Protein AF-0000000070120344 (afdb_homodimer)

Nearest PDB structures (foldseek):
  7snr-assembly2_B  TM=4.386E-01  e=5.421E-04  Oplophorus gracilirostris
  3ebw-assembly1_A  TM=4.933E-01  e=1.475E-01  Periplaneta americana
  3wjg-assembly1_A-2  TM=3.370E-01  e=9.291E-02  Arabidopsis thaliana
  4dqa-assembly1_A  TM=2.717E-01  e=7.511E+00  Bacteroides ovatus ATCC 8483
  7snr-assembly2_B  TM=4.339E-01  e=1.248E-03  Oplophorus gracilirostris

Organism: Pyricularia oryzae (strain 70-15 / ATCC MYA-4617 / FGSC 8958) (NCBI:txid242507)

Foldseek 3Di:
DQQLLLLVLQAAKWKFPDWPPPVCCVQANDGKIKMWGGHSVFKIKIKIFHPPVVLQDPDDPPDPVLVPDPVCVVVVVSPLSTIKMFMAGKGFDPPAGSFWGKMWGDPGPDIDDPVSHGDIQMWIWGADPNSQKIWTARDDPDPTTIIIGGPD/DQQLLLLVLQAAKWKFDDWPDPCCCVQANDGKIKMKGGHSVFKIKIKIFHPPVVLADPDDPPDPVLVPDPVCPVVVVSPLSTIKMFMAGKGFDPPAGSFWGKMWGDPGPDIDDPVSHGDIQMWIWGADPNSQKIWTARDDPDPTTIIIGGPD

pLDDT: mean 92.79, std 8.28, range [54.81, 98.5]

InterPro domains:
  IPR024311 Lipocalin-like domain [PF13924] (14-150)

Secondary structure (DSSP, 8-state):
-HHHHHHHHH-EEEEEEEE--TTHHHHH-SS-EEEEEE-TTSEEEEEEE---GGGS-TT----HHHHH-GGGHHHHHHHHHTEEEEEEEEEEPTT--SSEEEEEE-S--EESSGGGTT--EEEEEEEETTTTEEEEESSSS-S-EEEEEE--/-HHHHHHHHH-EEEEEEEE--TTHHHHH-SS-EEEEEE-TTSEEEEEEE---GGGS-TT----HHHHH-GGGHHHHHHHHHTEEEEEEEEEEPTT--SSEEEEEE-S--EESSGGGTT--EEEEEEEETTTTEEEEESSSS-S-EEEEEE--

Solvent-accessible surface area (backbone atoms only — not comparable to full-atom values): 14987 Å² total; per-residue (Å²): 107,75,64,57,53,29,32,57,60,58,33,29,35,25,35,46,69,45,67,57,38,79,76,37,48,77,41,28,33,89,57,41,40,29,37,40,37,35,42,73,74,36,37,35,38,37,35,32,22,36,61,39,65,91,44,39,56,74,80,46,77,66,43,70,69,53,69,69,35,74,86,42,38,65,50,30,15,39,28,35,50,22,32,50,36,35,31,22,40,42,46,77,39,88,90,43,51,78,46,38,38,39,36,36,40,33,50,26,71,34,47,48,44,53,56,47,60,64,37,73,46,60,31,33,39,39,44,37,84,78,66,42,28,40,36,40,17,66,39,91,82,49,82,31,26,40,35,26,35,55,77,72,110,74,65,59,54,30,33,56,60,59,32,30,35,26,37,46,69,48,67,58,38,80,70,35,52,76,40,28,32,89,58,42,40,29,41,39,36,34,40,73,73,34,38,35,38,37,36,32,23,38,60,39,64,89,44,40,54,73,80,46,78,65,43,68,68,55,67,68,35,74,89,40,39,66,51,30,15,38,27,36,53,23,32,49,37,34,30,22,40,43,47,76,39,88,89,41,50,79,47,36,38,39,37,35,41,32,50,27,70,32,48,47,44,54,55,47,61,62,36,72,45,59,30,34,38,38,44,37,86,78,67,41,29,40,34,39,18,69,38,92,81,50,82,31,26,38,35,25,34,53,77,73

Sequence (304 aa):
MKHDAILAVLAGTYTMINQTNPDSVRTWGDAPHGHITYTTHGFMSAVMASTNPEHRPPGITNSAEQQADPSLVADFATIAKHTMAYAAPYVVGEGSTTTSGVLVHGPLAVNTLPSFEGRMWTRWYTFYEGTDVLFLRLNETSEAGVWWRRISMKHDAILAVLAGTYTMINQTNPDSVRTWGDAPHGHITYTTHGFMSAVMASTNPEHRPPGITNSAEQQADPSLVADFATIAKHTMAYAAPYVVGEGSTTTSGVLVHGPLAVNTLPSFEGRMWTRWYTFYEGTDVLFLRLNETSEAGVWWRRIS

Structure (mmCIF, N/CA/C/O backbone):
data_AF-0000000070120344-model_v1
#
loop_
_entity.id
_entity.type
_entity.pdbx_description
1 polymer 'Lipocalin-like domain-containing protein'
#
loop_
_atom_site.group_PDB
_atom_site.id
_atom_site.type_symbol
_atom_site.label_atom_id
_atom_site.label_alt_id
_atom_site.label_comp_id
_atom_site.label_asym_id
_atom_site.label_entity_id
_atom_site.label_seq_id
_atom_site.pdbx_PDB_ins_code
_atom_site.Cartn_x
_atom_site.Cartn_y
_atom_site.Cartn_z
_atom_site.occupancy
_atom_site.B_iso_or_equiv
_atom_site.auth_seq_id
_atom_site.auth_comp_id
_atom_site.auth_asym_id
_atom_site.auth_atom_id
_atom_site.pdbx_PDB_model_num
ATOM 1 N N . MET A 1 1 ? 12.828 20.172 17.125 1 69.19 1 MET A N 1
ATOM 2 C CA . MET A 1 1 ? 12.891 21.234 16.125 1 69.19 1 MET A CA 1
ATOM 3 C C . MET A 1 1 ? 13.359 20.703 14.781 1 69.19 1 MET A C 1
ATOM 5 O O . MET A 1 1 ? 12.586 20.062 14.062 1 69.19 1 MET A O 1
ATOM 9 N N . LYS A 1 2 ? 14.664 20.172 14.695 1 71.94 2 LYS A N 1
ATOM 10 C CA . LYS A 1 2 ? 15.266 19.719 13.445 1 71.94 2 LYS A CA 1
ATOM 11 C C . LYS A 1 2 ? 14.539 18.484 12.906 1 71.94 2 LYS A C 1
ATOM 13 O O . LYS A 1 2 ? 14.273 18.391 11.703 1 71.94 2 LYS A O 1
ATOM 18 N N . HIS A 1 3 ? 14.055 17.703 13.828 1 85.31 3 HIS A N 1
ATOM 19 C CA . HIS A 1 3 ? 13.359 16.469 13.461 1 85.31 3 HIS A CA 1
ATOM 20 C C . HIS A 1 3 ? 12 16.766 12.844 1 85.31 3 HIS A C 1
ATOM 22 O O . HIS A 1 3 ? 11.641 16.203 11.812 1 85.31 3 HIS A O 1
ATOM 28 N N . ASP A 1 4 ? 11.336 17.719 13.398 1 89.56 4 ASP A N 1
ATOM 29 C CA . ASP A 1 4 ? 10.016 18.094 12.898 1 89.56 4 ASP A CA 1
ATOM 30 C C . ASP A 1 4 ? 10.102 18.688 11.5 1 89.56 4 ASP A C 1
ATOM 32 O O . ASP A 1 4 ? 9.219 18.453 10.664 1 89.56 4 ASP A O 1
ATOM 36 N N . ALA A 1 5 ? 11.164 19.438 11.273 1 94.12 5 ALA A N 1
ATOM 37 C CA . ALA A 1 5 ? 11.352 20.047 9.953 1 94.12 5 ALA A CA 1
ATOM 38 C C . ALA A 1 5 ? 11.594 18.969 8.891 1 94.12 5 ALA A C 1
ATOM 40 O O . ALA A 1 5 ? 11.133 19.109 7.754 1 94.12 5 ALA A O 1
ATOM 41 N N . ILE A 1 6 ? 12.305 17.953 9.297 1 96.25 6 ILE A N 1
ATOM 42 C CA . ILE A 1 6 ? 12.602 16.875 8.359 1 96.25 6 ILE A CA 1
ATOM 43 C C . ILE A 1 6 ? 11.328 16.094 8.039 1 96.25 6 ILE A C 1
ATOM 45 O O . ILE A 1 6 ? 11.055 15.781 6.879 1 96.25 6 ILE A O 1
ATOM 49 N N . LEU A 1 7 ? 10.531 15.836 9.055 1 95.44 7 LEU A N 1
ATOM 50 C CA . LEU A 1 7 ? 9.25 15.164 8.836 1 95.44 7 LEU A CA 1
ATOM 51 C C . LEU A 1 7 ? 8.352 15.992 7.922 1 95.44 7 LEU A C 1
ATOM 53 O O . LEU A 1 7 ? 7.66 15.445 7.062 1 95.44 7 LEU A O 1
ATOM 57 N N . ALA A 1 8 ? 8.406 17.281 8.141 1 94.75 8 ALA A N 1
ATOM 58 C CA . ALA A 1 8 ? 7.578 18.172 7.336 1 94.75 8 ALA A CA 1
ATOM 59 C C . ALA A 1 8 ? 7.992 18.141 5.867 1 94.75 8 ALA A C 1
ATOM 61 O O . ALA A 1 8 ? 7.145 18.188 4.977 1 94.75 8 ALA A O 1
ATOM 62 N N . VAL A 1 9 ? 9.273 18.031 5.645 1 96.06 9 VAL A N 1
ATOM 63 C CA . VAL A 1 9 ? 9.75 18.031 4.27 1 96.06 9 VAL A CA 1
ATOM 64 C C . VAL A 1 9 ? 9.484 16.672 3.637 1 96.06 9 VAL A C 1
ATOM 66 O O . VAL A 1 9 ? 9.18 16.578 2.445 1 96.06 9 VAL A O 1
ATOM 69 N N . LEU A 1 10 ? 9.57 15.617 4.379 1 97.19 10 LEU A N 1
ATOM 70 C CA . LEU A 1 10 ? 9.359 14.258 3.889 1 97.19 10 LEU A CA 1
ATOM 71 C C . LEU A 1 10 ? 7.883 13.992 3.621 1 97.19 10 LEU A C 1
ATOM 73 O O . LEU A 1 10 ? 7.535 13.266 2.689 1 97.19 10 LEU A O 1
ATOM 77 N N . ALA A 1 11 ? 7.047 14.57 4.441 1 96.81 11 ALA A N 1
ATOM 78 C CA . ALA A 1 11 ? 5.617 14.289 4.383 1 96.81 11 ALA A CA 1
ATOM 79 C C . ALA A 1 11 ? 5.047 14.617 3.006 1 96.81 11 ALA A C 1
ATOM 81 O O . ALA A 1 11 ? 5.289 15.703 2.473 1 96.81 11 ALA A O 1
ATOM 82 N N . GLY A 1 12 ? 4.34 13.688 2.43 1 96.94 12 GLY A N 1
ATOM 83 C CA . GLY A 1 12 ? 3.746 13.805 1.108 1 96.94 12 GLY A CA 1
ATOM 84 C C . GLY A 1 12 ? 3.617 12.477 0.391 1 96.94 12 GLY A C 1
ATOM 85 O O . GLY A 1 12 ? 3.943 11.43 0.952 1 96.94 12 GLY A O 1
ATOM 86 N N . THR A 1 13 ? 2.977 12.523 -0.72 1 98.25 13 THR A N 1
ATOM 87 C CA . THR A 1 13 ? 2.871 11.375 -1.617 1 98.25 13 THR A CA 1
ATOM 88 C C . THR A 1 13 ? 3.74 11.578 -2.855 1 98.25 13 THR A C 1
ATOM 90 O O . THR A 1 13 ? 3.773 12.672 -3.426 1 98.25 13 THR A O 1
ATOM 93 N N . TYR A 1 14 ? 4.473 10.547 -3.178 1 98.5 14 TYR A N 1
ATOM 94 C CA . TYR A 1 14 ? 5.383 10.57 -4.316 1 98.5 14 TYR A CA 1
ATOM 95 C C . TYR A 1 14 ? 5.043 9.461 -5.305 1 98.5 14 TYR A C 1
ATOM 97 O O . TYR A 1 14 ? 4.617 8.375 -4.91 1 98.5 14 TYR A O 1
ATOM 105 N N . THR A 1 15 ? 5.211 9.781 -6.594 1 97.5 15 THR A N 1
ATOM 106 C CA . THR A 1 15 ? 5.082 8.758 -7.625 1 97.5 15 THR A CA 1
ATOM 107 C C . THR A 1 15 ? 6.453 8.32 -8.133 1 97.5 15 THR A C 1
ATOM 109 O O . THR A 1 15 ? 7.371 9.141 -8.242 1 97.5 15 THR A O 1
ATOM 112 N N . MET A 1 16 ? 6.566 7.066 -8.406 1 96.12 16 MET A N 1
ATOM 113 C CA . MET A 1 16 ? 7.828 6.512 -8.883 1 96.12 16 MET A CA 1
ATOM 114 C C . MET A 1 16 ? 8.18 7.078 -10.258 1 96.12 16 MET A C 1
ATOM 116 O O . MET A 1 16 ? 7.34 7.109 -11.156 1 96.12 16 MET A O 1
ATOM 120 N N . ILE A 1 17 ? 9.398 7.539 -10.398 1 93.62 17 ILE A N 1
ATOM 121 C CA . ILE A 1 17 ? 9.914 7.977 -11.688 1 93.62 17 ILE A CA 1
ATOM 122 C C . ILE A 1 17 ? 10.633 6.816 -12.375 1 93.62 17 ILE A C 1
ATOM 124 O O . ILE A 1 17 ? 10.375 6.523 -13.547 1 93.62 17 ILE A O 1
ATOM 128 N N . ASN A 1 18 ? 11.539 6.227 -11.625 1 87.19 18 ASN A N 1
ATOM 129 C CA . ASN A 1 18 ? 12.32 5.098 -12.125 1 87.19 18 ASN A CA 1
ATOM 130 C C . ASN A 1 18 ? 13.125 4.434 -11.016 1 87.19 18 ASN A C 1
ATOM 132 O O . ASN A 1 18 ? 13.133 4.914 -9.875 1 87.19 18 ASN A O 1
ATOM 136 N N . GLN A 1 19 ? 13.602 3.311 -11.359 1 81.69 19 GLN A N 1
ATOM 137 C CA . GLN A 1 19 ? 14.492 2.586 -10.453 1 81.69 19 GLN A CA 1
ATOM 138 C C . GLN A 1 19 ? 15.828 2.287 -11.125 1 81.69 19 GLN A C 1
ATOM 140 O O . GLN A 1 19 ? 15.883 2.045 -12.336 1 81.69 19 GLN A O 1
ATOM 145 N N . THR A 1 20 ? 16.922 2.373 -10.359 1 77.06 20 THR A N 1
ATOM 146 C CA . THR A 1 20 ? 18.25 2.143 -10.906 1 77.06 20 THR A CA 1
ATOM 147 C C . THR A 1 20 ? 18.812 0.8 -10.438 1 77.06 20 THR A C 1
ATOM 149 O O . THR A 1 20 ? 19.984 0.487 -10.664 1 77.06 20 THR A O 1
ATOM 152 N N . ASN A 1 21 ? 17.906 0.052 -9.766 1 72 21 ASN A N 1
ATOM 153 C CA . ASN A 1 21 ? 18.328 -1.286 -9.359 1 72 21 ASN A CA 1
ATOM 154 C C . ASN A 1 21 ? 18.406 -2.232 -10.555 1 72 21 ASN A C 1
ATOM 156 O O . ASN A 1 21 ? 17.406 -2.494 -11.219 1 72 21 ASN A O 1
ATOM 160 N N . PRO A 1 22 ? 19.609 -2.732 -10.898 1 63.75 22 PRO A N 1
ATOM 161 C CA . PRO A 1 22 ? 19.766 -3.586 -12.078 1 63.75 22 PRO A CA 1
ATOM 162 C C . PRO A 1 22 ? 18.891 -4.828 -12.031 1 63.75 22 PRO A C 1
ATOM 164 O O . PRO A 1 22 ? 18.469 -5.332 -13.07 1 63.75 22 PRO A O 1
ATOM 167 N N . ASP A 1 23 ? 18.766 -5.355 -10.805 1 61.91 23 ASP A N 1
ATOM 168 C CA . ASP A 1 23 ? 17.969 -6.566 -10.695 1 61.91 23 ASP A CA 1
ATOM 169 C C . ASP A 1 23 ? 16.469 -6.246 -10.836 1 61.91 23 ASP A C 1
ATOM 171 O O . ASP A 1 23 ? 15.641 -7.148 -10.836 1 61.91 23 ASP A O 1
ATOM 175 N N . SER A 1 24 ? 16.156 -4.953 -11.078 1 58.41 24 SER A N 1
ATOM 176 C CA . SER A 1 24 ? 14.781 -4.461 -11.016 1 58.41 24 SER A CA 1
ATOM 177 C C . SER A 1 24 ? 14.008 -4.809 -12.281 1 58.41 24 SER A C 1
ATOM 179 O O . SER A 1 24 ? 12.797 -5.055 -12.227 1 58.41 24 SER A O 1
ATOM 181 N N . VAL A 1 25 ? 14.742 -4.773 -13.43 1 54.81 25 VAL A N 1
ATOM 182 C CA . VAL A 1 25 ? 14.031 -4.988 -14.688 1 54.81 25 VAL A CA 1
ATOM 183 C C . VAL A 1 25 ? 13.32 -6.34 -14.656 1 54.81 25 VAL A C 1
ATOM 185 O O . VAL A 1 25 ? 12.172 -6.453 -15.086 1 54.81 25 VAL A O 1
ATOM 188 N N . ARG A 1 26 ? 13.906 -7.219 -13.992 1 58.38 26 ARG A N 1
ATOM 189 C CA . ARG A 1 26 ? 13.32 -8.555 -13.992 1 58.38 26 ARG A CA 1
ATOM 190 C C . ARG A 1 26 ? 12.133 -8.633 -13.039 1 58.38 26 ARG A C 1
ATOM 192 O O . ARG A 1 26 ? 11.094 -9.211 -13.375 1 58.38 26 ARG A O 1
ATOM 199 N N . THR A 1 27 ? 12.156 -7.93 -12.016 1 70.31 27 THR A N 1
ATOM 200 C CA . THR A 1 27 ? 11.109 -8.109 -11.016 1 70.31 27 THR A CA 1
ATOM 201 C C . THR A 1 27 ? 9.992 -7.098 -11.211 1 70.31 27 THR A C 1
ATOM 203 O O . THR A 1 27 ? 8.812 -7.453 -11.172 1 70.31 27 THR A O 1
ATOM 206 N N . TRP A 1 28 ? 10.359 -5.938 -11.734 1 81.31 28 TRP A N 1
ATOM 207 C CA . TRP A 1 28 ? 9.359 -4.871 -11.719 1 81.31 28 TRP A CA 1
ATOM 208 C C . TRP A 1 28 ? 9.016 -4.438 -13.133 1 81.31 28 TRP A C 1
ATOM 210 O O . TRP A 1 28 ? 8.047 -3.701 -13.344 1 81.31 28 TRP A O 1
ATOM 220 N N . GLY A 1 29 ? 9.742 -5.074 -14.094 1 85.81 29 GLY A N 1
ATOM 221 C CA . GLY A 1 29 ? 9.43 -4.762 -15.477 1 85.81 29 GLY A CA 1
ATOM 222 C C . GLY A 1 29 ? 10.125 -3.51 -15.977 1 85.81 29 GLY A C 1
ATOM 223 O O . GLY A 1 29 ? 11.047 -3.002 -15.336 1 85.81 29 GLY A O 1
ATOM 224 N N . ASP A 1 30 ? 9.68 -3.033 -17.141 1 86.12 30 ASP A N 1
ATOM 225 C CA . ASP A 1 30 ? 10.383 -1.995 -17.875 1 86.12 30 ASP A CA 1
ATOM 226 C C . ASP A 1 30 ? 10.102 -0.613 -17.297 1 86.12 30 ASP A C 1
ATOM 228 O O . ASP A 1 30 ? 10.945 0.282 -17.375 1 86.12 30 ASP A O 1
ATOM 232 N N . ALA A 1 31 ? 8.906 -0.457 -16.797 1 87.69 31 ALA A N 1
ATOM 233 C CA . ALA A 1 31 ? 8.484 0.848 -16.297 1 87.69 31 ALA A CA 1
ATOM 234 C C . ALA A 1 31 ? 7.578 0.702 -15.07 1 87.69 31 ALA A C 1
ATOM 236 O O . ALA A 1 31 ? 6.395 1.038 -15.125 1 87.69 31 ALA A O 1
ATOM 237 N N . PRO A 1 32 ? 8.234 0.235 -13.969 1 88.56 32 PRO A N 1
ATOM 238 C CA . PRO A 1 32 ? 7.398 0.066 -12.781 1 88.56 32 PRO A CA 1
ATOM 239 C C . PRO A 1 32 ? 6.781 1.379 -12.305 1 88.56 32 PRO A C 1
ATOM 241 O O . PRO A 1 32 ? 7.316 2.455 -12.578 1 88.56 32 PRO A O 1
ATOM 244 N N . HIS A 1 33 ? 5.68 1.24 -11.727 1 92.81 33 HIS A N 1
ATOM 245 C CA . HIS A 1 33 ? 5.039 2.396 -11.109 1 92.81 33 HIS A CA 1
ATOM 246 C C . HIS A 1 33 ? 4.75 2.145 -9.633 1 92.81 33 HIS A C 1
ATOM 248 O O . HIS A 1 33 ? 4.754 0.996 -9.188 1 92.81 33 HIS A O 1
ATOM 254 N N . GLY A 1 34 ? 4.555 3.256 -8.906 1 96.38 34 GLY A N 1
ATOM 255 C CA . GLY A 1 34 ? 4.348 3.152 -7.473 1 96.38 34 GLY A CA 1
ATOM 256 C C . GLY A 1 34 ? 4.09 4.492 -6.809 1 96.38 34 GLY A C 1
ATOM 257 O O . GLY A 1 34 ? 4.352 5.543 -7.398 1 96.38 34 GLY A O 1
ATOM 258 N N . HIS A 1 35 ? 3.506 4.422 -5.707 1 98.25 35 HIS A N 1
ATOM 259 C CA . HIS A 1 35 ? 3.367 5.551 -4.793 1 98.25 35 HIS A CA 1
ATOM 260 C C . HIS A 1 35 ? 3.998 5.246 -3.438 1 98.25 35 HIS A C 1
ATOM 262 O O . HIS A 1 35 ? 3.855 4.137 -2.92 1 98.25 35 HIS A O 1
ATOM 268 N N . ILE A 1 36 ? 4.695 6.148 -2.949 1 98.5 36 ILE A N 1
ATOM 269 C CA . ILE A 1 36 ? 5.117 6.109 -1.553 1 98.5 36 ILE A CA 1
ATOM 270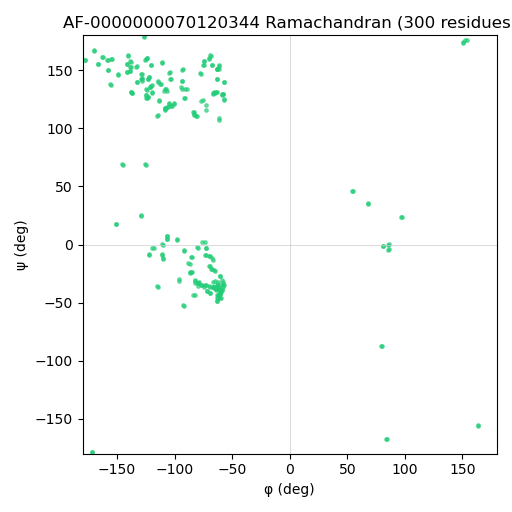 C C . ILE A 1 36 ? 4.586 7.34 -0.819 1 98.5 36 ILE A C 1
ATOM 272 O O . ILE A 1 36 ? 4.57 8.438 -1.372 1 98.5 36 ILE A O 1
ATOM 276 N N . THR A 1 37 ? 4.094 7.156 0.336 1 98.44 37 THR A N 1
ATOM 277 C CA . THR A 1 37 ? 3.535 8.227 1.153 1 98.44 37 THR A CA 1
ATOM 278 C C . THR A 1 37 ? 4.207 8.273 2.521 1 98.44 37 THR A C 1
ATOM 280 O O . THR A 1 37 ? 4.383 7.234 3.164 1 98.44 37 THR A O 1
ATOM 283 N N . TYR A 1 38 ? 4.66 9.422 2.902 1 97.94 38 TYR A N 1
ATOM 284 C CA . TYR A 1 38 ? 5.133 9.703 4.25 1 97.94 38 TYR A CA 1
ATOM 285 C C . TYR A 1 38 ? 4.199 10.688 4.957 1 97.94 38 TYR A C 1
ATOM 287 O O . TYR A 1 38 ? 3.721 11.641 4.352 1 97.94 38 TYR A O 1
ATOM 295 N N . THR A 1 39 ? 3.953 10.406 6.199 1 96.56 39 THR A N 1
ATOM 296 C CA . THR A 1 39 ? 3.135 11.32 6.988 1 96.56 39 THR A CA 1
ATOM 297 C C . THR A 1 39 ? 3.975 12.016 8.055 1 96.56 39 THR A C 1
ATOM 299 O O . THR A 1 39 ? 5.02 11.5 8.461 1 96.56 39 THR A O 1
ATOM 302 N N . THR A 1 40 ? 3.502 13.203 8.516 1 93.69 40 THR A N 1
ATOM 303 C CA . THR A 1 40 ? 4.207 13.953 9.555 1 93.69 40 THR A CA 1
ATOM 304 C C . THR A 1 40 ? 4.117 13.227 10.891 1 93.69 40 THR A C 1
ATOM 306 O O . THR A 1 40 ? 4.848 13.555 11.828 1 93.69 40 THR A O 1
ATOM 309 N N . HIS A 1 41 ? 3.287 12.227 10.914 1 90.81 41 HIS A N 1
ATOM 310 C CA . HIS A 1 41 ? 3.094 11.516 12.172 1 90.81 41 HIS A CA 1
ATOM 311 C C . HIS A 1 41 ? 3.943 10.242 12.219 1 90.81 41 HIS A C 1
ATOM 313 O O . HIS A 1 41 ? 3.789 9.43 13.133 1 90.81 41 HIS A O 1
ATOM 319 N N . GLY A 1 42 ? 4.734 10.016 11.258 1 94.38 42 GLY A N 1
ATOM 320 C CA . GLY A 1 42 ? 5.766 8.992 11.391 1 94.38 42 GLY A CA 1
ATOM 321 C C . GLY A 1 42 ? 5.363 7.656 10.789 1 94.38 42 GLY A C 1
ATOM 322 O O . GLY A 1 42 ? 5.82 6.605 11.242 1 94.38 42 GLY A O 1
ATOM 323 N N . PHE A 1 43 ? 4.465 7.68 9.883 1 97.88 43 PHE A N 1
ATOM 324 C CA . PHE A 1 43 ? 4.121 6.449 9.18 1 97.88 43 PHE A CA 1
ATOM 325 C C . PHE A 1 43 ? 4.355 6.598 7.68 1 97.88 43 PHE A C 1
ATOM 327 O O . PHE A 1 43 ? 4.355 7.715 7.152 1 97.88 43 PHE A O 1
ATOM 334 N N . MET A 1 44 ? 4.578 5.469 7.094 1 98.31 44 MET A N 1
ATOM 335 C CA . MET A 1 44 ? 4.766 5.441 5.645 1 98.31 44 MET A CA 1
ATOM 336 C C . MET A 1 44 ? 4.102 4.215 5.031 1 98.31 44 MET A C 1
ATOM 338 O O . MET A 1 44 ? 3.811 3.244 5.734 1 98.31 44 MET A O 1
ATOM 342 N N . SER A 1 45 ? 3.76 4.277 3.826 1 98.38 45 SER A N 1
ATOM 343 C CA . SER A 1 45 ? 3.275 3.17 3.012 1 98.38 45 SER A CA 1
ATOM 344 C C . SER A 1 45 ? 3.824 3.246 1.591 1 98.38 45 SER A C 1
ATOM 346 O O . SER A 1 45 ? 4.094 4.336 1.083 1 98.38 45 SER A O 1
ATOM 348 N N . ALA A 1 46 ? 4.023 2.16 1.002 1 98 46 ALA A N 1
ATOM 349 C CA . ALA A 1 46 ? 4.465 2.049 -0.385 1 98 46 ALA A CA 1
ATOM 350 C C . ALA A 1 46 ? 3.691 0.96 -1.122 1 98 46 ALA A C 1
ATOM 352 O O . ALA A 1 46 ? 3.486 -0.134 -0.59 1 98 46 ALA A O 1
ATOM 353 N N . VAL A 1 47 ? 3.189 1.279 -2.244 1 97.69 47 VAL A N 1
ATOM 354 C CA . VAL A 1 47 ? 2.551 0.355 -3.176 1 97.69 47 VAL A CA 1
ATOM 355 C C . VAL A 1 47 ? 3.23 0.447 -4.543 1 97.69 47 VAL A C 1
ATOM 357 O O . VAL A 1 47 ? 3.371 1.537 -5.102 1 97.69 47 VAL A O 1
ATOM 360 N N . MET A 1 48 ? 3.689 -0.691 -5.09 1 95.25 48 MET A N 1
ATOM 361 C CA . MET A 1 48 ? 4.398 -0.725 -6.363 1 95.25 48 MET A CA 1
ATOM 362 C C . MET A 1 48 ? 3.936 -1.904 -7.215 1 95.25 48 MET A C 1
ATOM 364 O O . MET A 1 48 ? 3.578 -2.957 -6.68 1 95.25 48 MET A O 1
ATOM 368 N N . ALA A 1 49 ? 4.051 -1.729 -8.477 1 94.88 49 ALA A N 1
ATOM 369 C CA . ALA A 1 49 ? 3.67 -2.777 -9.422 1 94.88 49 ALA A CA 1
ATOM 370 C C . ALA A 1 49 ? 4.367 -2.586 -10.766 1 94.88 49 ALA A C 1
ATOM 372 O O . ALA A 1 49 ? 4.656 -1.457 -11.164 1 94.88 49 ALA A O 1
ATOM 373 N N . SER A 1 50 ? 4.594 -3.695 -11.422 1 93 50 SER A N 1
ATOM 374 C CA . SER A 1 50 ? 4.973 -3.66 -12.828 1 93 50 SER A CA 1
ATOM 375 C C . SER A 1 50 ? 3.863 -3.062 -13.688 1 93 50 SER A C 1
ATOM 377 O O . SER A 1 50 ? 2.684 -3.172 -13.344 1 93 50 SER A O 1
ATOM 379 N N . THR A 1 51 ? 4.27 -2.436 -14.789 1 91.94 51 THR A N 1
ATOM 380 C CA . THR A 1 51 ? 3.271 -1.95 -15.742 1 91.94 51 THR A CA 1
ATOM 381 C C . THR A 1 51 ? 3.312 -2.762 -17.031 1 91.94 51 THR A C 1
ATOM 383 O O . THR A 1 51 ? 2.584 -2.467 -17.984 1 91.94 51 THR A O 1
ATOM 386 N N . ASN A 1 52 ? 4.234 -3.752 -17.062 1 94.19 52 ASN A N 1
ATOM 387 C CA . ASN A 1 52 ? 4.234 -4.621 -18.234 1 94.19 52 ASN A CA 1
ATOM 388 C C . ASN A 1 52 ? 2.928 -5.402 -18.344 1 94.19 52 ASN A C 1
ATOM 390 O O . ASN A 1 52 ? 2.496 -6.043 -17.391 1 94.19 52 ASN A O 1
ATOM 394 N N . PRO A 1 53 ? 2.355 -5.375 -19.5 1 94.38 53 PRO A N 1
ATOM 395 C CA . PRO A 1 53 ? 1.064 -6.051 -19.656 1 94.38 53 PRO A CA 1
ATOM 396 C C . PRO A 1 53 ? 1.129 -7.531 -19.281 1 94.38 53 PRO A C 1
ATOM 398 O O . PRO A 1 53 ? 0.174 -8.07 -18.719 1 94.38 53 PRO A O 1
ATOM 401 N N . GLU A 1 54 ? 2.211 -8.203 -19.531 1 94.31 54 GLU A N 1
ATOM 402 C CA . GLU A 1 54 ? 2.344 -9.625 -19.266 1 94.31 54 GLU A CA 1
ATOM 403 C C . GLU A 1 54 ? 2.387 -9.898 -17.766 1 94.31 54 GLU A C 1
ATOM 405 O O . GLU A 1 54 ? 2.193 -11.039 -17.328 1 94.31 54 GLU A O 1
ATOM 410 N N . HIS A 1 55 ? 2.68 -8.867 -16.984 1 95.06 55 HIS A N 1
ATOM 411 C CA . HIS A 1 55 ? 2.732 -9.008 -15.531 1 95.06 55 HIS A CA 1
ATOM 412 C C . HIS A 1 55 ? 1.383 -8.68 -14.898 1 95.06 55 HIS A C 1
ATOM 414 O O . HIS A 1 55 ? 1.215 -8.812 -13.68 1 95.06 55 HIS A O 1
ATOM 420 N N . ARG A 1 56 ? 0.481 -8.25 -15.727 1 95.88 56 ARG A N 1
ATOM 421 C CA . ARG A 1 56 ? -0.797 -7.727 -15.25 1 95.88 56 ARG A CA 1
ATOM 422 C C . ARG A 1 56 ? -1.963 -8.461 -15.906 1 95.88 56 ARG A C 1
ATOM 424 O O . ARG A 1 56 ? -2.699 -7.875 -16.703 1 95.88 56 ARG A O 1
ATOM 431 N N . PRO A 1 57 ? -2.109 -9.719 -15.547 1 96.81 57 PRO A N 1
ATOM 432 C CA . PRO A 1 57 ? -3.246 -10.422 -16.156 1 96.81 57 PRO A CA 1
ATOM 433 C C . PRO A 1 57 ? -4.582 -9.742 -15.852 1 96.81 57 PRO A C 1
ATOM 435 O O . PRO A 1 57 ? -4.895 -9.469 -14.688 1 96.81 57 PRO A O 1
ATOM 438 N N . PRO A 1 58 ? -5.352 -9.508 -16.922 1 93.44 58 PRO A N 1
ATOM 439 C CA . PRO A 1 58 ? -6.605 -8.773 -16.75 1 93.44 58 PRO A CA 1
ATOM 440 C C . PRO A 1 58 ? -7.695 -9.61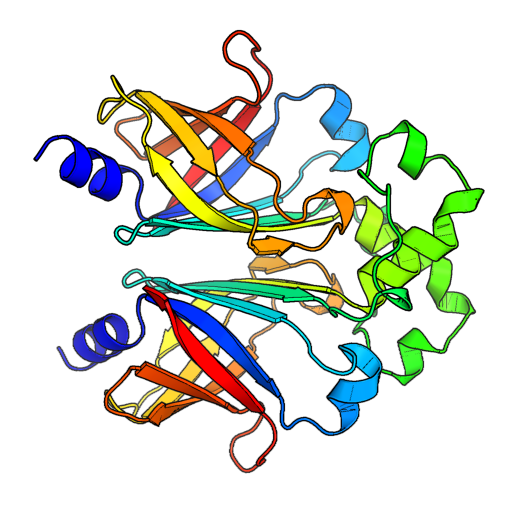7 -16.094 1 93.44 58 PRO A C 1
ATOM 442 O O . PRO A 1 58 ? -7.613 -10.844 -16.094 1 93.44 58 PRO A O 1
ATOM 445 N N . GLY A 1 59 ? -8.648 -8.984 -15.508 1 92.94 59 GLY A N 1
ATOM 446 C CA . GLY A 1 59 ? -9.883 -9.625 -15.109 1 92.94 59 GLY A CA 1
ATOM 447 C C . GLY A 1 59 ? -9.797 -10.289 -13.742 1 92.94 59 GLY A C 1
ATOM 448 O O . GLY A 1 59 ? -10.734 -10.969 -13.32 1 92.94 59 GLY A O 1
ATOM 449 N N . ILE A 1 60 ? -8.656 -10.219 -13.086 1 93.88 60 ILE A N 1
ATOM 450 C CA . ILE A 1 60 ? -8.516 -10.797 -11.758 1 93.88 60 ILE A CA 1
ATOM 451 C C . ILE A 1 60 ? -9.031 -9.812 -10.703 1 93.88 60 ILE A C 1
ATOM 453 O O . ILE A 1 60 ? -8.469 -8.734 -10.523 1 93.88 60 ILE A O 1
ATOM 457 N N . THR A 1 61 ? -10.117 -10.188 -10.023 1 88.38 61 THR A N 1
ATOM 458 C CA . THR A 1 61 ? -10.734 -9.328 -9.016 1 88.38 61 THR A CA 1
ATOM 459 C C . THR A 1 61 ? -10.547 -9.914 -7.621 1 88.38 61 THR A C 1
ATOM 461 O O . THR A 1 61 ? -10.906 -9.281 -6.621 1 88.38 61 THR A O 1
ATOM 464 N N . ASN A 1 62 ? -10.078 -11.062 -7.473 1 88.88 62 ASN A N 1
ATOM 465 C CA . ASN A 1 62 ? -9.805 -11.773 -6.234 1 88.88 62 ASN A CA 1
ATOM 466 C C . ASN A 1 62 ? -11.086 -12.133 -5.492 1 88.88 62 ASN A C 1
ATOM 468 O O . ASN A 1 62 ? -11.148 -12.039 -4.266 1 88.88 62 ASN A O 1
ATOM 472 N N . SER A 1 63 ? -12.117 -12.453 -6.215 1 86.88 63 SER A N 1
ATOM 473 C CA . SER A 1 63 ? -13.32 -13.016 -5.605 1 86.88 63 SER A CA 1
ATOM 474 C C . SER A 1 63 ? -13.062 -14.422 -5.074 1 86.88 63 SER A C 1
ATOM 476 O O . SER A 1 63 ? -12.094 -15.07 -5.469 1 86.88 63 SER A O 1
ATOM 478 N N . ALA A 1 64 ? -13.969 -14.867 -4.211 1 85.69 64 ALA A N 1
ATOM 479 C CA . ALA A 1 64 ? -13.852 -16.234 -3.697 1 85.69 64 ALA A CA 1
ATOM 480 C C . ALA A 1 64 ? -13.891 -17.25 -4.832 1 85.69 64 ALA A C 1
ATOM 482 O O . ALA A 1 64 ? -13.164 -18.25 -4.801 1 85.69 64 ALA A O 1
ATOM 483 N N . GLU A 1 65 ? -14.719 -16.953 -5.758 1 89.12 65 GLU A N 1
ATOM 484 C CA . GLU A 1 65 ? -14.828 -17.828 -6.918 1 89.12 65 GLU A CA 1
ATOM 485 C C . GLU A 1 65 ? -13.508 -17.875 -7.691 1 89.12 65 GLU A C 1
ATOM 487 O O . GLU A 1 65 ? -13.055 -18.953 -8.07 1 89.12 65 GLU A O 1
ATOM 492 N N . GLN A 1 66 ? -12.883 -16.797 -7.883 1 92.56 66 GLN A N 1
ATOM 493 C CA . GLN A 1 66 ? -11.617 -16.75 -8.609 1 92.56 66 GLN A CA 1
ATOM 494 C C . GLN A 1 66 ? -10.5 -17.406 -7.793 1 92.56 66 GLN A C 1
ATOM 496 O O . GLN A 1 66 ? -9.625 -18.078 -8.352 1 92.56 66 GLN A O 1
ATOM 501 N N . GLN A 1 67 ? -10.508 -17.25 -6.516 1 91.5 67 GLN A N 1
ATOM 502 C CA . GLN A 1 67 ? -9.5 -17.859 -5.66 1 91.5 67 GLN A CA 1
ATOM 503 C C . GLN A 1 67 ? -9.555 -19.391 -5.742 1 91.5 67 GLN A C 1
ATOM 505 O O . GLN A 1 67 ? -8.523 -20.047 -5.629 1 91.5 67 GLN A O 1
ATOM 510 N N . ALA A 1 68 ? -10.75 -19.875 -5.945 1 92.25 68 ALA A N 1
ATOM 511 C CA . ALA A 1 68 ? -10.945 -21.328 -5.965 1 92.25 68 ALA A CA 1
ATOM 512 C C . ALA A 1 68 ? -10.68 -21.906 -7.355 1 92.25 68 ALA A C 1
ATOM 514 O O . ALA A 1 68 ? -10.602 -23.125 -7.523 1 92.25 68 ALA A O 1
ATOM 515 N N . ASP A 1 69 ? -10.539 -21.094 -8.352 1 95.38 69 ASP A N 1
ATOM 516 C CA . ASP A 1 69 ? -10.359 -21.516 -9.734 1 95.38 69 ASP A CA 1
ATOM 517 C C . ASP A 1 69 ? -8.906 -21.906 -10 1 95.38 69 ASP A C 1
ATOM 519 O O . ASP A 1 69 ? -8.031 -21.031 -10.062 1 95.38 69 ASP A O 1
ATOM 523 N N . PRO A 1 70 ? -8.617 -23.156 -10.211 1 96.56 70 PRO A N 1
ATOM 524 C CA . PRO A 1 70 ? -7.23 -23.578 -10.414 1 96.56 70 PRO A CA 1
ATOM 525 C C . PRO A 1 70 ? -6.617 -23.016 -11.695 1 96.56 70 PRO A C 1
ATOM 527 O O . PRO A 1 70 ? -5.395 -22.891 -11.797 1 96.56 70 PRO A O 1
ATOM 530 N N . SER A 1 71 ? -7.438 -22.672 -12.562 1 97.5 71 SER A N 1
ATOM 531 C CA . SER A 1 71 ? -6.926 -22.172 -13.836 1 97.5 71 SER A CA 1
ATOM 532 C C . SER A 1 71 ? -6.344 -20.766 -13.68 1 97.5 71 SER A C 1
ATOM 534 O O . SER A 1 71 ? -5.648 -20.281 -14.57 1 97.5 71 SER A O 1
ATOM 536 N N . LEU A 1 72 ? -6.547 -20.141 -12.508 1 97.38 72 LEU A N 1
ATOM 537 C CA . LEU A 1 72 ? -6.094 -18.766 -12.305 1 97.38 72 LEU A CA 1
ATOM 538 C C . LEU A 1 72 ? -4.863 -18.734 -11.398 1 97.38 72 LEU A C 1
ATOM 540 O O . LEU A 1 72 ? -4.348 -17.656 -11.094 1 97.38 72 LEU A O 1
ATOM 544 N N . VAL A 1 73 ? -4.355 -19.875 -11.039 1 97.94 73 VAL A N 1
ATOM 545 C CA . VAL A 1 73 ? -3.23 -19.953 -10.117 1 97.94 73 VAL A CA 1
ATOM 546 C C . VAL A 1 73 ? -2.025 -19.219 -10.711 1 97.94 73 VAL A C 1
ATOM 548 O O . VAL A 1 73 ? -1.375 -18.422 -10.031 1 97.94 73 VAL A O 1
ATOM 551 N N . ALA A 1 74 ? -1.753 -19.469 -11.961 1 97.81 74 ALA A N 1
ATOM 552 C CA . ALA A 1 74 ? -0.609 -18.828 -12.609 1 97.81 74 ALA A CA 1
ATOM 553 C C . ALA A 1 74 ? -0.788 -17.312 -12.68 1 97.81 74 ALA A C 1
ATOM 555 O O . ALA A 1 74 ? 0.179 -16.562 -12.539 1 97.81 74 ALA A O 1
ATOM 556 N N . ASP A 1 75 ? -2.002 -16.875 -12.938 1 98 75 ASP A N 1
ATOM 557 C CA . ASP A 1 75 ? -2.289 -15.438 -12.977 1 98 75 ASP A CA 1
ATOM 558 C C . ASP A 1 75 ? -2.047 -14.781 -11.625 1 98 75 ASP A C 1
ATOM 560 O O . ASP A 1 75 ? -1.392 -13.742 -11.531 1 98 75 ASP A O 1
ATOM 564 N N . PHE A 1 76 ? -2.547 -15.43 -10.617 1 97.69 76 PHE A N 1
ATOM 565 C CA . PHE A 1 76 ? -2.32 -14.922 -9.266 1 97.69 76 PHE A CA 1
ATOM 566 C C . PHE A 1 76 ? -0.832 -14.891 -8.945 1 97.69 76 PHE A C 1
ATOM 568 O O . PHE A 1 76 ? -0.335 -13.914 -8.375 1 97.69 76 PHE A O 1
ATOM 575 N N . ALA A 1 77 ? -0.157 -15.922 -9.312 1 97.69 77 ALA A N 1
ATOM 576 C CA . ALA A 1 77 ? 1.279 -15.961 -9.055 1 97.69 77 ALA A CA 1
ATOM 577 C C . ALA A 1 77 ? 1.997 -14.812 -9.758 1 97.69 77 ALA A C 1
ATOM 579 O O . ALA A 1 77 ? 2.879 -14.18 -9.18 1 97.69 77 ALA A O 1
ATOM 580 N N . THR A 1 78 ? 1.616 -14.578 -10.969 1 96.81 78 THR A N 1
ATOM 581 C CA . THR A 1 78 ? 2.219 -13.492 -11.742 1 96.81 78 THR A CA 1
ATOM 582 C C . THR A 1 78 ? 1.997 -12.148 -11.047 1 96.81 78 THR A C 1
ATOM 584 O O . THR A 1 78 ? 2.914 -11.328 -10.969 1 96.81 78 THR A O 1
ATOM 587 N N . ILE A 1 79 ? 0.872 -11.945 -10.523 1 96.75 79 ILE A N 1
ATOM 588 C CA . ILE A 1 79 ? 0.554 -10.703 -9.82 1 96.75 79 ILE A CA 1
ATOM 589 C C . ILE A 1 79 ? 1.462 -10.555 -8.602 1 96.75 79 ILE A C 1
ATOM 591 O O . ILE A 1 79 ? 2.09 -9.508 -8.414 1 96.75 79 ILE A O 1
ATOM 595 N N . ALA A 1 80 ? 1.555 -11.594 -7.828 1 96.38 80 ALA A N 1
ATOM 596 C CA . ALA A 1 80 ? 2.369 -11.531 -6.617 1 96.38 80 ALA A CA 1
ATOM 597 C C . ALA A 1 80 ? 3.838 -11.297 -6.953 1 96.38 80 ALA A C 1
ATOM 599 O O . ALA A 1 80 ? 4.535 -10.562 -6.25 1 96.38 80 ALA A O 1
ATOM 600 N N . LYS A 1 81 ? 4.297 -11.859 -8.047 1 95.19 81 LYS A N 1
ATOM 601 C CA . LYS A 1 81 ? 5.691 -11.75 -8.469 1 95.19 81 LYS A CA 1
ATOM 602 C C . LYS A 1 81 ? 6.027 -10.32 -8.883 1 95.19 81 LYS A C 1
ATOM 604 O O . LYS A 1 81 ? 7.195 -9.922 -8.859 1 95.19 81 LYS A O 1
ATOM 609 N N . HIS A 1 82 ? 4.988 -9.523 -9.219 1 95 82 HIS A N 1
ATOM 610 C CA . HIS A 1 82 ? 5.297 -8.258 -9.867 1 95 82 HIS A CA 1
ATOM 611 C C . HIS A 1 82 ? 4.586 -7.098 -9.172 1 95 82 HIS A C 1
ATOM 613 O O . HIS A 1 82 ? 4.266 -6.09 -9.805 1 95 82 HIS A O 1
ATOM 619 N N . THR A 1 83 ? 4.277 -7.281 -7.969 1 94.88 83 THR A N 1
ATOM 620 C CA . THR A 1 83 ? 3.766 -6.227 -7.105 1 94.88 83 THR A CA 1
ATOM 621 C C . THR A 1 83 ? 4.398 -6.309 -5.719 1 94.88 83 THR A C 1
ATOM 623 O O . THR A 1 83 ? 4.91 -7.355 -5.324 1 94.88 83 THR A O 1
ATOM 626 N N . MET A 1 84 ? 4.398 -5.207 -5 1 94.25 84 MET A N 1
ATOM 627 C CA . MET A 1 84 ? 4.863 -5.137 -3.619 1 94.25 84 MET A CA 1
ATOM 628 C C . MET A 1 84 ? 4.215 -3.967 -2.887 1 94.25 84 MET A C 1
ATOM 630 O O . MET A 1 84 ? 4.086 -2.875 -3.445 1 94.25 84 MET A O 1
ATOM 634 N N . ALA A 1 85 ? 3.84 -4.254 -1.702 1 97.31 85 ALA A N 1
ATOM 635 C CA . ALA A 1 85 ? 3.299 -3.178 -0.876 1 97.31 85 ALA A CA 1
ATOM 636 C C . ALA A 1 85 ? 3.607 -3.412 0.6 1 97.31 85 ALA A C 1
ATOM 638 O O . ALA A 1 85 ? 3.652 -4.559 1.057 1 97.31 85 ALA A O 1
ATOM 639 N N . TYR A 1 86 ? 3.828 -2.318 1.334 1 97.94 86 TYR A N 1
ATOM 640 C CA . TYR A 1 86 ? 4.027 -2.393 2.777 1 97.94 86 TYR A CA 1
ATOM 641 C C . TYR A 1 86 ? 3.723 -1.054 3.438 1 97.94 86 TYR A C 1
ATOM 643 O O . TYR A 1 86 ? 3.703 -0.016 2.773 1 97.94 86 TYR A O 1
ATOM 651 N N . ALA A 1 87 ? 3.459 -1.103 4.629 1 98.25 87 ALA A N 1
ATOM 652 C CA . ALA A 1 87 ? 3.283 0.062 5.492 1 98.25 87 ALA A CA 1
ATOM 653 C C . ALA A 1 87 ? 3.951 -0.156 6.848 1 98.25 87 ALA A C 1
ATOM 655 O O . ALA A 1 87 ? 4.047 -1.29 7.324 1 98.25 87 ALA A O 1
ATOM 656 N N . ALA A 1 88 ? 4.41 0.946 7.441 1 98.19 88 ALA A N 1
ATOM 657 C CA . ALA A 1 88 ? 5.199 0.859 8.664 1 98.19 88 ALA A CA 1
ATOM 658 C C . ALA A 1 88 ? 5.324 2.225 9.336 1 98.19 88 ALA A C 1
ATOM 660 O O . ALA A 1 88 ? 5.105 3.258 8.703 1 98.19 88 ALA A O 1
ATOM 661 N N . PRO A 1 89 ? 5.547 2.182 10.625 1 97.81 89 PRO A N 1
ATOM 662 C CA . PRO A 1 89 ? 6.188 3.395 11.133 1 97.81 89 PRO A CA 1
ATOM 663 C C . PRO A 1 89 ? 7.559 3.648 10.508 1 97.81 89 PRO A C 1
ATOM 665 O O . PRO A 1 89 ? 8.164 2.732 9.945 1 97.81 89 PRO A O 1
ATOM 668 N N . TYR A 1 90 ? 7.984 4.895 10.461 1 97.88 90 TYR A N 1
ATOM 669 C CA . TYR A 1 90 ? 9.352 5.191 10.047 1 97.88 90 TYR A CA 1
ATOM 670 C C . TYR A 1 90 ? 10.008 6.18 11.008 1 97.88 90 TYR A C 1
ATOM 672 O O . TYR A 1 90 ? 9.328 6.965 11.664 1 97.88 90 TYR A O 1
ATOM 680 N N . VAL A 1 91 ? 11.305 6.094 11.07 1 96.75 91 VAL A N 1
ATOM 681 C CA . VAL A 1 91 ? 12.07 7.02 11.891 1 96.75 91 VAL A CA 1
ATOM 682 C C . VAL A 1 91 ? 13.195 7.633 11.062 1 96.75 91 VAL A C 1
ATOM 684 O O . VAL A 1 91 ? 13.711 7.004 10.133 1 96.75 91 VAL A O 1
ATOM 687 N N . VAL A 1 92 ? 13.461 8.867 11.406 1 97.38 92 VAL A N 1
ATOM 688 C CA . VAL A 1 92 ? 14.562 9.586 10.773 1 97.38 92 VAL A CA 1
ATOM 689 C C . VAL A 1 92 ? 15.844 9.391 11.586 1 97.38 92 VAL A C 1
ATOM 691 O O . VAL A 1 92 ? 15.859 9.609 12.797 1 97.38 92 VAL A O 1
ATOM 694 N N . GLY A 1 93 ? 16.844 8.938 10.883 1 96.94 93 GLY A N 1
ATOM 695 C CA . GLY A 1 93 ? 18.094 8.664 11.555 1 96.94 93 GLY A CA 1
ATOM 696 C C . GLY A 1 93 ? 18.828 9.914 12.016 1 96.94 93 GLY A C 1
ATOM 697 O O . GLY A 1 93 ? 18.594 11 11.477 1 96.94 93 GLY A O 1
ATOM 698 N N . GLU A 1 94 ? 19.688 9.711 12.922 1 95 94 GLU A N 1
ATOM 699 C CA . GLU A 1 94 ? 20.5 10.812 13.438 1 95 94 GLU A CA 1
ATOM 700 C C . GLU A 1 94 ? 21.391 11.406 12.336 1 95 94 GLU A C 1
ATOM 702 O O . GLU A 1 94 ? 21.906 10.672 11.492 1 95 94 GLU A O 1
ATOM 707 N N . GLY A 1 95 ? 21.531 12.734 12.406 1 95.88 95 GLY A N 1
ATOM 708 C CA . GLY A 1 95 ? 22.391 13.414 11.461 1 95.88 95 GLY A CA 1
ATOM 709 C C . GLY A 1 95 ? 21.703 13.766 10.156 1 95.88 95 GLY A C 1
ATOM 710 O O . GLY A 1 95 ? 22.281 14.438 9.305 1 95.88 95 GLY A O 1
ATOM 711 N N . SER A 1 96 ? 20.484 13.336 10.023 1 97.56 96 SER A N 1
ATOM 712 C CA . SER A 1 96 ? 19.719 13.664 8.828 1 97.56 96 SER A CA 1
ATOM 713 C C . SER A 1 96 ? 19.406 15.156 8.758 1 97.56 96 SER A C 1
ATOM 715 O O . SER A 1 96 ? 19.391 15.836 9.781 1 97.56 96 SER A O 1
ATOM 717 N N . THR A 1 97 ? 19.203 15.625 7.52 1 97.75 97 THR A N 1
ATOM 718 C CA . THR A 1 97 ? 18.859 17.016 7.234 1 97.75 97 THR A CA 1
ATOM 719 C C . THR A 1 97 ? 17.594 17.078 6.367 1 97.75 97 THR A C 1
ATOM 721 O O . THR A 1 97 ? 17 16.047 6.047 1 97.75 97 THR A O 1
ATOM 724 N N . THR A 1 98 ? 17.188 18.328 6.07 1 97.5 98 THR A N 1
ATOM 725 C CA . THR A 1 98 ? 16.031 18.516 5.207 1 97.5 98 THR A CA 1
ATOM 726 C C . THR A 1 98 ? 16.375 18.172 3.76 1 97.5 98 THR A C 1
ATOM 728 O O . THR A 1 98 ? 15.484 18.094 2.906 1 97.5 98 THR A O 1
ATOM 731 N N . THR A 1 99 ? 17.641 17.828 3.502 1 97.5 99 THR A N 1
ATOM 732 C CA . THR A 1 99 ? 18.031 17.562 2.125 1 97.5 99 THR A CA 1
ATOM 733 C C . THR A 1 99 ? 18.438 16.094 1.948 1 97.5 99 THR A C 1
ATOM 735 O O . THR A 1 99 ? 18.234 15.523 0.878 1 97.5 99 THR A O 1
ATOM 738 N N . SER A 1 100 ? 19.047 15.586 2.939 1 97.12 100 SER A N 1
ATOM 739 C CA . SER A 1 100 ? 19.5 14.195 2.852 1 97.12 100 SER A CA 1
ATOM 740 C C . SER A 1 100 ? 19.625 13.57 4.234 1 97.12 100 SER A C 1
ATOM 742 O O . SER A 1 100 ? 19.703 14.281 5.242 1 97.12 100 SER A O 1
ATOM 744 N N . GLY A 1 101 ? 19.609 12.203 4.211 1 97.19 101 GLY A N 1
ATOM 745 C CA . GLY A 1 101 ? 19.75 11.484 5.465 1 97.19 101 GLY A CA 1
ATOM 746 C C . GLY A 1 101 ? 19.328 10.031 5.367 1 97.19 101 GLY A C 1
ATOM 747 O O . GLY A 1 101 ? 19.5 9.398 4.316 1 97.19 101 GLY A O 1
ATOM 748 N N . VAL A 1 102 ? 18.969 9.5 6.57 1 97.56 102 VAL A N 1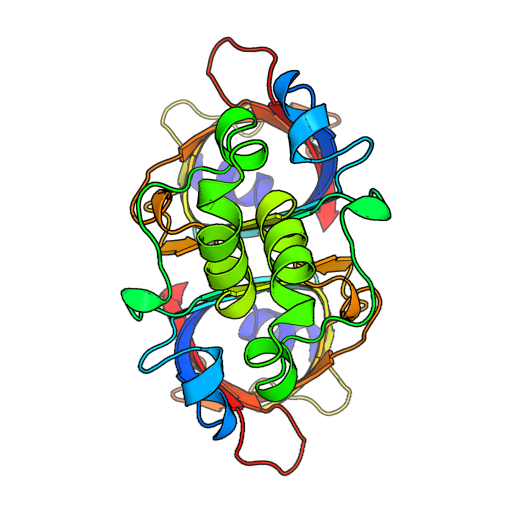
ATOM 749 C CA . VAL A 1 102 ? 18.641 8.078 6.652 1 97.56 102 VAL A CA 1
ATOM 750 C C . VAL A 1 102 ? 17.25 7.898 7.246 1 97.56 102 VAL A C 1
ATOM 752 O O . VAL A 1 102 ? 16.891 8.57 8.211 1 97.56 102 VAL A O 1
ATOM 755 N N . LEU A 1 103 ? 16.5 7.031 6.57 1 98.06 103 LEU A N 1
ATOM 756 C CA . LEU A 1 103 ? 15.203 6.602 7.062 1 98.06 103 LEU A CA 1
ATOM 757 C C . LEU A 1 103 ? 15.211 5.117 7.414 1 98.06 103 LEU A C 1
ATOM 759 O O . LEU A 1 103 ? 15.82 4.312 6.703 1 98.06 103 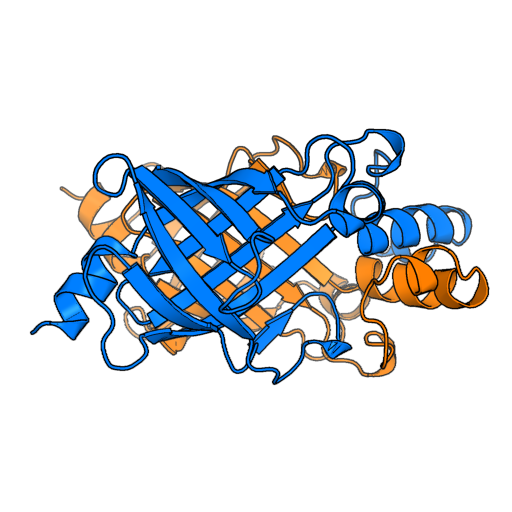LEU A O 1
ATOM 763 N N . VAL A 1 104 ? 14.57 4.789 8.484 1 98 104 VAL A N 1
ATOM 764 C CA . VAL A 1 104 ? 14.297 3.387 8.781 1 98 104 VAL A CA 1
ATOM 765 C C . VAL A 1 104 ? 12.789 3.131 8.734 1 98 104 VAL A C 1
ATOM 767 O O . VAL A 1 104 ? 12.039 3.656 9.562 1 98 104 VAL A O 1
ATOM 770 N N . HIS A 1 105 ? 12.391 2.389 7.742 1 98.12 105 HIS A N 1
ATOM 771 C CA . HIS A 1 105 ? 11.023 1.888 7.672 1 98.12 105 HIS A CA 1
ATOM 772 C C . HIS A 1 105 ? 10.859 0.623 8.508 1 98.12 105 HIS A C 1
ATOM 774 O O . HIS A 1 105 ? 11.367 -0.438 8.141 1 98.12 105 HIS A O 1
ATOM 780 N N . GLY A 1 106 ? 10.031 0.76 9.672 1 97.38 106 GLY A N 1
ATOM 781 C CA . GLY A 1 106 ? 9.82 -0.482 10.398 1 97.38 106 GLY A CA 1
ATOM 782 C C . GLY A 1 106 ? 9.555 -0.272 11.875 1 97.38 106 GLY A C 1
ATOM 783 O O . GLY A 1 106 ? 9.766 0.826 12.398 1 97.38 106 GLY A O 1
ATOM 784 N N . PRO A 1 107 ? 9.289 -1.391 12.5 1 97.56 107 PRO A N 1
ATOM 785 C CA . PRO A 1 107 ? 9.078 -2.693 11.859 1 97.56 107 PRO A CA 1
ATOM 786 C C . PRO A 1 107 ? 7.957 -2.67 10.828 1 97.56 107 PRO A C 1
ATOM 788 O O . PRO A 1 107 ? 6.949 -1.981 11.016 1 97.56 107 PRO A O 1
ATOM 791 N N . LEU A 1 108 ? 8.195 -3.395 9.656 1 96.62 108 LEU A N 1
ATOM 792 C CA . LEU A 1 108 ? 7.141 -3.486 8.648 1 96.62 108 LEU A CA 1
ATOM 793 C C . LEU A 1 108 ? 5.906 -4.172 9.227 1 96.62 108 LEU A C 1
ATOM 795 O O . LEU A 1 108 ? 5.922 -5.379 9.477 1 96.62 108 LEU A O 1
ATOM 799 N N . ALA A 1 109 ? 4.879 -3.416 9.438 1 94.38 109 ALA A N 1
ATOM 800 C CA . ALA A 1 109 ? 3.691 -3.828 10.18 1 94.38 109 ALA A CA 1
ATOM 801 C C . ALA A 1 109 ? 2.721 -4.59 9.281 1 94.38 109 ALA A C 1
ATOM 803 O O . ALA A 1 109 ? 2.092 -5.559 9.719 1 94.38 109 ALA A O 1
ATOM 804 N N . VAL A 1 110 ? 2.506 -4.129 8.109 1 96.44 110 VAL A N 1
ATOM 805 C CA . VAL A 1 110 ? 1.67 -4.801 7.121 1 96.44 110 VAL A CA 1
ATOM 806 C C . VAL A 1 110 ? 2.389 -4.84 5.773 1 96.44 110 VAL A C 1
ATOM 808 O O . VAL A 1 110 ? 3.062 -3.877 5.398 1 96.44 110 VAL A O 1
ATOM 811 N N . ASN A 1 111 ? 2.254 -5.938 5.121 1 96.88 111 ASN A N 1
ATOM 812 C CA . ASN A 1 111 ? 2.965 -6.145 3.863 1 96.88 111 ASN A CA 1
ATOM 813 C C . ASN A 1 111 ? 2.359 -7.293 3.059 1 96.88 111 ASN A C 1
ATOM 815 O O . ASN A 1 111 ? 1.677 -8.156 3.615 1 96.88 111 ASN A O 1
ATOM 819 N N . THR A 1 112 ? 2.684 -7.289 1.785 1 96.12 112 THR A N 1
ATOM 820 C CA . THR A 1 112 ? 2.17 -8.352 0.926 1 96.12 112 THR A CA 1
ATOM 821 C C . THR A 1 112 ? 3.029 -9.602 1.042 1 96.12 112 THR A C 1
ATOM 823 O O . THR A 1 112 ? 2.531 -10.719 0.883 1 96.12 112 THR A O 1
ATOM 826 N N . LEU A 1 113 ? 4.332 -9.469 1.303 1 95.38 113 LEU A N 1
ATOM 827 C CA . LEU A 1 113 ? 5.238 -10.609 1.403 1 95.38 113 LEU A CA 1
ATOM 828 C C . LEU A 1 113 ? 5.5 -10.969 2.861 1 95.38 113 LEU A C 1
ATOM 830 O O . LEU A 1 113 ? 6.055 -10.164 3.615 1 95.38 113 LEU A O 1
ATOM 834 N N . PRO A 1 114 ? 5.16 -12.188 3.154 1 93.69 114 PRO A N 1
ATOM 835 C CA . PRO A 1 114 ? 5.301 -12.555 4.562 1 93.69 114 PRO A CA 1
ATOM 836 C C . PRO A 1 114 ? 6.742 -12.445 5.062 1 93.69 114 PRO A C 1
ATOM 838 O O . PRO A 1 114 ? 6.969 -12.18 6.246 1 93.69 114 PRO A O 1
ATOM 841 N N . SER A 1 115 ? 7.734 -12.578 4.238 1 93.44 115 SER A N 1
ATOM 842 C CA . SER A 1 115 ? 9.141 -12.516 4.625 1 93.44 115 SER A CA 1
ATOM 843 C C . SER A 1 115 ? 9.523 -11.109 5.086 1 93.44 115 SER A C 1
ATOM 845 O O . SER A 1 115 ? 10.578 -10.914 5.691 1 93.44 115 SER A O 1
ATOM 847 N N . PHE A 1 116 ? 8.688 -10.148 4.863 1 93.69 116 PHE A N 1
ATOM 848 C CA . PHE A 1 116 ? 8.961 -8.758 5.219 1 93.69 116 PHE A CA 1
ATOM 849 C C . PHE A 1 116 ? 8.508 -8.461 6.645 1 93.69 116 PHE A C 1
ATOM 851 O O . PHE A 1 116 ? 8.914 -7.461 7.234 1 93.69 116 PHE A O 1
ATOM 858 N N . GLU A 1 117 ? 7.676 -9.367 7.168 1 93.81 117 GLU A N 1
ATOM 859 C CA . GLU A 1 117 ? 7.039 -9.07 8.445 1 93.81 117 GLU A CA 1
ATOM 860 C C . GLU A 1 117 ? 8.078 -8.789 9.531 1 93.81 117 GLU A C 1
ATOM 862 O O . GLU A 1 117 ? 8.992 -9.586 9.742 1 93.81 117 GLU A O 1
ATOM 867 N N . GLY A 1 118 ? 7.957 -7.633 10.164 1 94.44 118 GLY A N 1
ATOM 868 C CA . GLY A 1 118 ? 8.781 -7.297 11.312 1 94.44 118 GLY A CA 1
ATOM 869 C C . GLY A 1 118 ? 10.164 -6.785 10.93 1 94.44 118 GLY A C 1
ATOM 870 O O . GLY A 1 118 ? 10.945 -6.395 11.789 1 94.44 118 GLY A O 1
ATOM 871 N N . ARG A 1 119 ? 10.461 -6.73 9.656 1 95.25 119 ARG A N 1
ATOM 872 C CA . ARG A 1 119 ? 11.773 -6.27 9.203 1 95.25 119 ARG A CA 1
ATOM 873 C C . ARG A 1 119 ? 11.891 -4.754 9.328 1 95.25 119 ARG A C 1
ATOM 875 O O . ARG A 1 119 ? 10.883 -4.051 9.406 1 95.25 119 ARG A O 1
ATOM 882 N N . MET A 1 120 ? 13.109 -4.391 9.445 1 96.81 120 MET A N 1
ATOM 883 C CA . MET A 1 120 ? 13.5 -2.982 9.406 1 96.81 120 MET A CA 1
ATOM 884 C C . MET A 1 120 ? 14.234 -2.662 8.109 1 96.81 120 MET A C 1
ATOM 886 O O . MET A 1 120 ? 15.273 -3.26 7.816 1 96.81 120 MET A O 1
ATOM 890 N N . TRP A 1 121 ? 13.633 -1.796 7.312 1 95.69 121 TRP A N 1
ATOM 891 C CA . TRP A 1 121 ? 14.266 -1.454 6.043 1 95.69 121 TRP A CA 1
ATOM 892 C C . TRP A 1 121 ? 14.867 -0.055 6.094 1 95.69 121 TRP A C 1
ATOM 894 O O . TRP A 1 121 ? 14.156 0.932 6.277 1 95.69 121 TRP A O 1
ATOM 904 N N . THR A 1 122 ? 16.156 -0.002 5.926 1 96.69 122 THR A N 1
ATOM 905 C CA . THR A 1 122 ? 16.859 1.28 5.902 1 96.69 122 THR A CA 1
ATOM 906 C C . THR A 1 122 ? 16.922 1.83 4.48 1 96.69 122 THR A C 1
ATOM 908 O O . THR A 1 122 ? 17.203 1.086 3.535 1 96.69 122 THR A O 1
ATOM 911 N N . ARG A 1 123 ? 16.625 3.09 4.328 1 96.62 123 ARG A N 1
ATOM 912 C CA . ARG A 1 123 ? 16.781 3.83 3.078 1 96.62 123 ARG A CA 1
ATOM 913 C C . ARG A 1 123 ? 17.562 5.117 3.297 1 96.62 123 ARG A C 1
ATOM 915 O O . ARG A 1 123 ? 17.422 5.777 4.324 1 96.62 123 ARG A O 1
ATOM 922 N N . TRP A 1 124 ? 18.375 5.441 2.371 1 97.31 124 TRP A N 1
ATOM 923 C CA . TRP A 1 124 ? 19.062 6.727 2.357 1 97.31 124 TRP A CA 1
ATOM 924 C C . TRP A 1 124 ? 18.422 7.688 1.367 1 97.31 124 TRP A C 1
ATOM 926 O O . TRP A 1 124 ? 18.328 7.391 0.173 1 97.31 124 TRP A O 1
ATOM 936 N N . TYR A 1 125 ? 17.953 8.773 1.919 1 97.44 125 TYR A N 1
ATOM 937 C CA . TYR A 1 125 ? 17.203 9.664 1.048 1 97.44 125 TYR A CA 1
ATOM 938 C C . TYR A 1 125 ? 18.031 10.883 0.665 1 97.44 125 TYR A C 1
ATOM 940 O O . TYR A 1 125 ? 18.891 11.328 1.439 1 97.44 125 TYR A O 1
ATOM 948 N N . THR A 1 126 ? 17.812 11.414 -0.528 1 97.12 126 THR A N 1
ATOM 949 C CA . THR A 1 126 ? 18.297 12.703 -1.013 1 97.12 126 THR A CA 1
ATOM 950 C C . THR A 1 126 ? 17.188 13.43 -1.791 1 97.12 126 THR A C 1
ATOM 952 O O . THR A 1 126 ? 16.562 12.836 -2.668 1 97.12 126 THR A O 1
ATOM 955 N N . PHE A 1 127 ? 16.984 14.695 -1.456 1 98.25 127 PHE A N 1
ATOM 956 C CA . PHE A 1 127 ? 16.031 15.516 -2.193 1 98.25 127 PHE A CA 1
ATOM 957 C C . PHE A 1 127 ? 16.734 16.297 -3.293 1 98.25 127 PHE A C 1
ATOM 959 O O . PHE A 1 127 ? 17.859 16.781 -3.1 1 98.25 127 PHE A O 1
ATOM 966 N N . TYR A 1 128 ? 16.125 16.391 -4.344 1 97.62 128 TYR A N 1
ATOM 967 C CA . TYR A 1 128 ? 16.516 17.219 -5.48 1 97.62 128 TYR A CA 1
ATOM 968 C C . TYR A 1 128 ? 15.398 18.156 -5.891 1 97.62 128 TYR A C 1
ATOM 970 O O . TYR A 1 128 ? 14.242 17.969 -5.5 1 97.62 128 TYR A O 1
ATOM 978 N N . GLU A 1 129 ? 15.852 19.281 -6.648 1 97.31 129 GLU A N 1
ATOM 979 C CA . GLU A 1 129 ? 14.875 20.234 -7.148 1 97.31 129 GLU A CA 1
ATOM 980 C C . GLU A 1 129 ? 14.008 20.781 -6.012 1 97.31 129 GLU A C 1
ATOM 982 O O . GLU A 1 129 ? 12.773 20.766 -6.102 1 97.31 129 GLU A O 1
ATOM 987 N N . GLY A 1 130 ? 14.867 21.156 -4.859 1 95 130 GLY A N 1
ATOM 988 C CA . GLY A 1 130 ? 14.195 21.578 -3.645 1 95 130 GLY A CA 1
ATOM 989 C C . GLY A 1 130 ? 13.688 20.422 -2.805 1 95 130 GLY A C 1
ATOM 990 O O . GLY A 1 130 ? 14.461 19.781 -2.094 1 95 130 GLY A O 1
ATOM 991 N N . THR A 1 131 ? 12.453 19.859 -3.01 1 96.25 131 THR A N 1
ATOM 992 C CA . THR A 1 131 ? 11.875 18.703 -2.336 1 96.25 131 THR A CA 1
ATOM 993 C C . THR A 1 131 ? 10.891 17.984 -3.252 1 96.25 131 THR A C 1
ATOM 995 O O . THR A 1 131 ? 10.133 17.109 -2.801 1 96.25 131 THR A O 1
ATOM 998 N N . ASP A 1 132 ? 11.109 18.375 -4.578 1 97.56 132 ASP A N 1
ATOM 999 C CA . ASP A 1 132 ? 10.117 17.844 -5.512 1 97.56 132 ASP A CA 1
ATOM 1000 C C . ASP A 1 132 ? 10.5 16.438 -5.98 1 97.56 132 ASP A C 1
ATOM 1002 O O . ASP A 1 132 ? 9.656 15.703 -6.5 1 97.56 132 ASP A O 1
ATOM 1006 N N . VAL A 1 133 ? 11.828 16.156 -5.887 1 98.31 133 VAL A N 1
ATOM 1007 C CA . VAL A 1 133 ? 12.312 14.836 -6.293 1 98.31 133 VAL A CA 1
ATOM 1008 C C . VAL A 1 133 ? 13.047 14.18 -5.129 1 98.31 133 VAL A C 1
ATOM 1010 O O . VAL A 1 133 ? 13.922 14.789 -4.512 1 98.31 133 VAL A O 1
ATOM 1013 N N . LEU A 1 134 ? 12.633 12.992 -4.82 1 98.25 134 LEU A N 1
ATOM 1014 C CA . LEU A 1 134 ? 13.203 12.188 -3.738 1 98.25 134 LEU A CA 1
ATOM 1015 C C . LEU A 1 134 ? 13.906 10.953 -4.289 1 98.25 134 LEU A C 1
ATOM 1017 O O . LEU A 1 134 ? 13.328 10.211 -5.09 1 98.25 134 LEU A O 1
ATOM 1021 N N . PHE A 1 135 ? 15.125 10.781 -3.975 1 97.12 135 PHE A N 1
ATOM 1022 C CA . PHE A 1 135 ? 15.852 9.555 -4.273 1 97.12 135 PHE A CA 1
ATOM 1023 C C . PHE A 1 135 ? 16.031 8.711 -3.018 1 97.12 135 PHE A C 1
ATOM 1025 O O . PHE A 1 135 ? 16.531 9.203 -2.004 1 97.12 135 PHE A O 1
ATOM 1032 N N . LEU A 1 136 ? 15.539 7.488 -3.027 1 96.62 136 LEU A N 1
ATOM 1033 C CA . LEU A 1 136 ? 15.742 6.531 -1.943 1 96.62 136 LEU A CA 1
ATOM 1034 C C . LEU A 1 136 ? 16.703 5.422 -2.363 1 96.62 136 LEU A C 1
ATOM 1036 O O . LEU A 1 136 ? 16.375 4.609 -3.23 1 96.62 136 LEU A O 1
ATOM 1040 N N . ARG A 1 137 ? 17.766 5.383 -1.679 1 94.81 137 ARG A N 1
ATOM 1041 C CA . ARG A 1 137 ? 18.766 4.363 -1.971 1 94.81 137 ARG A CA 1
ATOM 1042 C C . ARG A 1 137 ? 18.547 3.125 -1.103 1 94.81 137 ARG A C 1
ATOM 1044 O O . ARG A 1 137 ? 18.125 3.234 0.048 1 94.81 137 ARG A O 1
ATOM 1051 N N . LEU A 1 138 ? 18.953 1.974 -1.67 1 87.69 138 LEU A N 1
ATOM 1052 C CA . LEU A 1 138 ? 18.766 0.695 -0.991 1 87.69 138 LEU A CA 1
ATOM 1053 C C . LEU A 1 138 ? 19.938 0.403 -0.061 1 87.69 138 LEU A C 1
ATOM 1055 O O . LEU A 1 138 ? 19.828 -0.434 0.838 1 87.69 138 LEU A O 1
ATOM 1059 N N . ASN A 1 139 ? 21.047 0.975 -0.343 1 86.69 139 ASN A N 1
ATOM 1060 C CA . ASN A 1 139 ? 22.234 0.898 0.499 1 86.69 139 ASN A CA 1
ATOM 1061 C C . ASN A 1 139 ? 22.969 2.234 0.559 1 86.69 139 ASN A C 1
ATOM 1063 O O . ASN A 1 139 ? 22.688 3.133 -0.241 1 86.69 139 ASN A O 1
ATOM 1067 N N . GLU A 1 140 ? 23.766 2.285 1.545 1 84.38 140 GLU A N 1
ATOM 1068 C CA . GLU A 1 140 ? 24.406 3.562 1.831 1 84.38 140 GLU A CA 1
ATOM 1069 C C . GLU A 1 140 ? 25.281 4.02 0.659 1 84.38 140 GLU A C 1
ATOM 1071 O O . GLU A 1 140 ? 25.297 5.203 0.323 1 84.38 140 GLU A O 1
ATOM 1076 N N . THR A 1 141 ? 25.922 3.033 0.026 1 83.62 141 THR A N 1
ATOM 1077 C CA . THR A 1 141 ? 26.953 3.404 -0.941 1 83.62 141 THR A CA 1
ATOM 1078 C C . THR A 1 141 ? 26.5 3.084 -2.361 1 83.62 141 THR A C 1
ATOM 1080 O O . THR A 1 141 ? 27.109 3.521 -3.332 1 83.62 141 THR A O 1
ATOM 1083 N N . SER A 1 142 ? 25.391 2.312 -2.426 1 76.5 142 SER A N 1
ATOM 1084 C CA . SER A 1 142 ? 25 1.872 -3.76 1 76.5 142 SER A CA 1
ATOM 1085 C C . SER A 1 142 ? 24.297 2.986 -4.523 1 76.5 142 SER A C 1
ATOM 1087 O O . SER A 1 142 ? 23.734 3.906 -3.916 1 76.5 142 SER A O 1
ATOM 1089 N N . GLU A 1 143 ? 24.516 2.932 -5.82 1 82.44 143 GLU A N 1
ATOM 1090 C CA . GLU A 1 143 ? 23.75 3.801 -6.703 1 82.44 143 GLU A CA 1
ATOM 1091 C C . GLU A 1 143 ? 22.359 3.219 -6.973 1 82.44 143 GLU A C 1
ATOM 1093 O O . GLU A 1 143 ? 21.531 3.854 -7.625 1 82.44 143 GLU A O 1
ATOM 1098 N N . ALA A 1 144 ? 22.156 2.059 -6.406 1 86.56 144 ALA A N 1
ATOM 1099 C CA . ALA A 1 144 ? 20.844 1.44 -6.609 1 86.56 144 ALA A CA 1
ATOM 1100 C C . ALA A 1 144 ? 19.781 2.096 -5.73 1 86.56 144 ALA A C 1
ATOM 1102 O O . ALA A 1 144 ? 20 2.285 -4.527 1 86.56 144 ALA A O 1
ATOM 1103 N N . GLY A 1 145 ? 18.766 2.557 -6.395 1 91.44 145 GLY A N 1
ATOM 1104 C CA . GLY A 1 145 ? 17.688 3.201 -5.664 1 91.44 145 GLY A CA 1
ATOM 1105 C C . GLY A 1 145 ? 16.484 3.508 -6.527 1 91.44 145 GLY A C 1
ATOM 1106 O O . GLY A 1 145 ? 16.406 3.074 -7.68 1 91.44 145 GLY A O 1
ATOM 1107 N N . VAL A 1 146 ? 15.531 4.102 -5.922 1 93.44 146 VAL A N 1
ATOM 1108 C C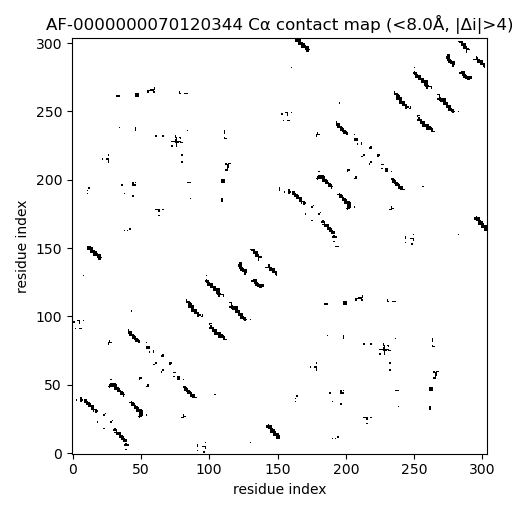A . VAL A 1 146 ? 14.281 4.457 -6.59 1 93.44 146 VAL A CA 1
ATOM 1109 C C . VAL A 1 146 ? 14.086 5.973 -6.547 1 93.44 146 VAL A C 1
ATOM 1111 O O . VAL A 1 146 ? 14.266 6.598 -5.5 1 93.44 146 VAL A O 1
ATOM 1114 N N . TRP A 1 147 ? 13.789 6.516 -7.715 1 95 147 TRP A N 1
ATOM 1115 C CA . TRP A 1 147 ? 13.484 7.934 -7.859 1 95 147 TRP A CA 1
ATOM 1116 C C . TRP A 1 147 ? 11.984 8.18 -7.773 1 95 147 TRP A C 1
ATOM 1118 O O . TRP A 1 147 ? 11.195 7.492 -8.43 1 95 147 TRP A O 1
ATOM 1128 N N . TRP A 1 148 ? 11.68 9.211 -6.969 1 97.75 148 TRP A N 1
ATOM 1129 C CA . TRP A 1 148 ? 10.281 9.555 -6.738 1 97.75 148 TRP A CA 1
ATOM 1130 C C . TRP A 1 148 ? 10.031 11.039 -6.996 1 97.75 148 TRP A C 1
ATOM 1132 O O . TRP A 1 148 ? 10.844 11.883 -6.625 1 97.75 148 TRP A O 1
ATOM 1142 N N . ARG A 1 149 ? 8.914 11.398 -7.59 1 98.19 149 ARG A N 1
ATOM 1143 C CA . ARG A 1 149 ? 8.469 12.781 -7.738 1 98.19 149 ARG A CA 1
ATOM 1144 C C . ARG A 1 149 ? 7.301 13.086 -6.805 1 98.19 149 ARG A C 1
ATOM 1146 O O . ARG A 1 149 ? 6.316 12.336 -6.77 1 98.19 149 ARG A O 1
ATOM 1153 N N . ARG A 1 150 ? 7.426 14.18 -6.137 1 98.25 150 ARG A N 1
ATOM 1154 C CA . ARG A 1 150 ? 6.359 14.617 -5.242 1 98.25 150 ARG A CA 1
ATOM 1155 C C . ARG A 1 150 ? 5.105 14.992 -6.027 1 98.25 150 ARG A C 1
ATOM 1157 O O . ARG A 1 150 ? 5.176 15.766 -6.988 1 98.25 150 ARG A O 1
ATOM 1164 N N . ILE A 1 151 ? 3.932 14.477 -5.652 1 97.12 151 ILE A N 1
ATOM 1165 C CA . ILE A 1 151 ? 2.699 14.781 -6.371 1 97.12 151 ILE A CA 1
ATOM 1166 C C . ILE A 1 151 ? 1.68 15.391 -5.41 1 97.12 151 ILE A C 1
ATOM 1168 O O . ILE A 1 151 ? 0.595 15.805 -5.824 1 97.12 151 ILE A O 1
ATOM 1172 N N . SER A 1 152 ? 1.992 15.367 -4.121 1 89.94 152 SER A N 1
ATOM 1173 C CA . SER A 1 152 ? 1.175 16.031 -3.109 1 89.94 152 SER A CA 1
ATOM 1174 C C . SER A 1 152 ? 1.973 16.297 -1.838 1 89.94 152 SER A C 1
ATOM 1176 O O . SER A 1 152 ? 2.939 15.586 -1.549 1 89.94 152 SER A O 1
ATOM 1178 N N . MET B 1 1 ? -13.266 25.75 3.74 1 69.94 1 MET B N 1
ATOM 1179 C CA . MET B 1 1 ? -13.406 25.734 5.191 1 69.94 1 MET B CA 1
ATOM 1180 C C . MET B 1 1 ? -13.836 24.344 5.676 1 69.94 1 MET B C 1
ATOM 1182 O O . MET B 1 1 ? -13.047 23.406 5.633 1 69.94 1 MET B O 1
ATOM 1186 N N . LYS B 1 2 ? -15.156 23.922 5.324 1 71.62 2 LYS B N 1
ATOM 1187 C CA . LYS B 1 2 ? -15.719 22.656 5.801 1 71.62 2 LYS B CA 1
ATOM 1188 C C . LYS B 1 2 ? -14.961 21.469 5.242 1 71.62 2 LYS B C 1
ATOM 1190 O O . LYS B 1 2 ? -14.68 20.5 5.969 1 71.62 2 LYS B O 1
ATOM 1195 N N . HIS B 1 3 ? -14.453 21.641 4.066 1 85.31 3 HIS B N 1
ATOM 1196 C CA . HIS B 1 3 ? -13.719 20.578 3.391 1 85.31 3 HIS B CA 1
ATOM 1197 C C . HIS B 1 3 ? -12.359 20.344 4.039 1 85.31 3 HIS B C 1
ATOM 1199 O O . HIS B 1 3 ? -11.977 19.203 4.293 1 85.31 3 HIS B O 1
ATOM 1205 N N . ASP B 1 4 ? -11.734 21.406 4.398 1 89.56 4 ASP B N 1
ATOM 1206 C CA . ASP B 1 4 ? -10.414 21.312 5.023 1 89.56 4 ASP B CA 1
ATOM 1207 C C . ASP B 1 4 ? -10.508 20.641 6.395 1 89.56 4 ASP B C 1
ATOM 1209 O O . ASP B 1 4 ? -9.602 19.906 6.789 1 89.56 4 ASP B O 1
ATOM 1213 N N . ALA B 1 5 ? -11.578 20.938 7.09 1 94.12 5 ALA B N 1
ATOM 1214 C CA . ALA B 1 5 ? -11.773 20.344 8.414 1 94.12 5 ALA B CA 1
ATOM 1215 C C . ALA B 1 5 ? -11.969 18.844 8.305 1 94.12 5 ALA B C 1
ATOM 1217 O O . ALA B 1 5 ? -11.5 18.078 9.164 1 94.12 5 ALA B O 1
ATOM 1218 N N . ILE B 1 6 ? -12.664 18.438 7.273 1 96.31 6 ILE B N 1
ATOM 1219 C CA . ILE B 1 6 ? -12.922 17.016 7.078 1 96.31 6 ILE B CA 1
ATOM 1220 C C . ILE B 1 6 ? -11.625 16.297 6.723 1 96.31 6 ILE B C 1
ATOM 1222 O O . ILE B 1 6 ? -11.328 15.234 7.262 1 96.31 6 ILE B O 1
ATOM 1226 N N . LEU B 1 7 ? -10.828 16.922 5.863 1 95.44 7 LEU B N 1
ATOM 1227 C CA . LEU B 1 7 ? -9.531 16.344 5.52 1 95.44 7 LEU B CA 1
ATOM 1228 C C . LEU B 1 7 ? -8.641 16.234 6.754 1 95.44 7 LEU B C 1
ATOM 1230 O O . LEU B 1 7 ? -7.922 15.242 6.914 1 95.44 7 LEU B O 1
ATOM 1234 N N . ALA B 1 8 ? -8.734 17.25 7.566 1 94.81 8 ALA B N 1
ATOM 1235 C CA . ALA B 1 8 ? -7.914 17.266 8.773 1 94.81 8 ALA B CA 1
ATOM 1236 C C . ALA B 1 8 ? -8.312 16.125 9.719 1 94.81 8 ALA B C 1
ATOM 1238 O O . ALA B 1 8 ? -7.453 15.508 10.352 1 94.81 8 ALA B O 1
ATOM 1239 N N . VAL B 1 9 ? -9.578 15.859 9.773 1 96.06 9 VAL B N 1
ATOM 1240 C CA . VAL B 1 9 ? -10.047 14.805 10.672 1 96.06 9 VAL B CA 1
ATOM 1241 C C . VAL B 1 9 ? -9.734 13.438 10.078 1 96.06 9 VAL B C 1
ATOM 1243 O O . VAL B 1 9 ? -9.406 12.5 10.805 1 96.06 9 VAL B O 1
ATOM 1246 N N . LEU B 1 10 ? -9.797 13.281 8.805 1 97.19 10 LEU B N 1
ATOM 1247 C CA . LEU B 1 10 ? -9.547 12.023 8.117 1 97.19 10 LEU B CA 1
ATOM 1248 C C . LEU B 1 10 ? -8.055 11.688 8.109 1 97.19 10 LEU B C 1
ATOM 1250 O O . LEU B 1 10 ? -7.68 10.516 8.18 1 97.19 10 LEU B O 1
ATOM 1254 N N . ALA B 1 11 ? -7.25 12.719 8.016 1 96.81 11 ALA B N 1
ATOM 1255 C CA . ALA B 1 11 ? -5.812 12.523 7.855 1 96.81 11 ALA B CA 1
ATOM 1256 C C . ALA B 1 11 ? -5.234 11.727 9.023 1 96.81 11 ALA B C 1
ATOM 1258 O O . ALA B 1 11 ? -5.508 12.031 10.188 1 96.81 11 ALA B O 1
ATOM 1259 N N . GLY B 1 12 ? -4.492 10.703 8.703 1 97 12 GLY B N 1
ATOM 1260 C CA . GLY B 1 12 ? -3.885 9.805 9.672 1 97 12 GLY B CA 1
ATOM 1261 C C . GLY B 1 12 ? -3.709 8.391 9.148 1 97 12 GLY B C 1
ATOM 1262 O O . GLY B 1 12 ? -4.004 8.117 7.988 1 97 12 GLY B O 1
ATOM 1263 N N . THR B 1 13 ? -3.07 7.598 9.945 1 98.25 13 THR B N 1
ATOM 1264 C CA . THR B 1 13 ? -2.918 6.172 9.68 1 98.25 13 THR B CA 1
ATOM 1265 C C . THR B 1 13 ? -3.779 5.348 10.633 1 98.25 13 THR B C 1
ATOM 1267 O O . THR B 1 13 ? -3.84 5.637 11.828 1 98.25 13 THR B O 1
ATOM 1270 N N . TYR B 1 14 ? -4.461 4.402 10.055 1 98.5 14 TYR B N 1
ATOM 1271 C CA . TYR B 1 14 ? -5.363 3.535 10.805 1 98.5 14 TYR B CA 1
ATOM 1272 C C . TYR B 1 14 ? -4.98 2.07 10.633 1 98.5 14 TYR B C 1
ATOM 1274 O O . TYR B 1 14 ? -4.539 1.662 9.555 1 98.5 14 TYR B O 1
ATOM 1282 N N . THR B 1 15 ? -5.152 1.312 11.727 1 97.56 15 THR B N 1
ATOM 1283 C CA . THR B 1 15 ? -4.98 -0.135 11.641 1 97.56 15 THR B CA 1
ATOM 1284 C C . THR B 1 15 ? -6.332 -0.84 11.633 1 97.56 15 THR B C 1
ATOM 1286 O O . THR B 1 15 ? -7.266 -0.411 12.312 1 97.56 15 THR B O 1
ATOM 1289 N N . MET B 1 16 ? -6.398 -1.873 10.859 1 96.31 16 MET B N 1
ATOM 1290 C CA . MET B 1 16 ? -7.637 -2.637 10.742 1 96.31 16 MET B CA 1
ATOM 1291 C C . MET B 1 16 ? -7.988 -3.301 12.07 1 96.31 16 MET B C 1
ATOM 1293 O O . MET B 1 16 ? -7.137 -3.932 12.695 1 96.31 16 MET B O 1
ATOM 1297 N N . ILE B 1 17 ? -9.203 -3.141 12.5 1 93.88 17 ILE B N 1
ATOM 1298 C CA . ILE B 1 17 ? -9.719 -3.838 13.672 1 93.88 17 ILE B CA 1
ATOM 1299 C C . ILE B 1 17 ? -10.391 -5.141 13.242 1 93.88 17 ILE B C 1
ATOM 1301 O O . ILE B 1 17 ? -10.109 -6.203 13.797 1 93.88 17 ILE B O 1
ATOM 1305 N N . ASN B 1 18 ? -11.305 -4.992 12.305 1 87.81 18 ASN B N 1
ATOM 1306 C CA . ASN B 1 18 ? -12.055 -6.137 11.781 1 87.81 18 ASN B CA 1
ATOM 1307 C C . ASN B 1 18 ? -12.859 -5.762 10.547 1 87.81 18 ASN B C 1
ATOM 1309 O O . ASN B 1 18 ? -12.891 -4.594 10.148 1 87.81 18 ASN B O 1
ATOM 1313 N N . GLN B 1 19 ? -13.312 -6.766 9.906 1 83.06 19 GLN B N 1
ATOM 1314 C CA . GLN B 1 19 ? -14.195 -6.594 8.75 1 83.06 19 GLN B CA 1
ATOM 1315 C C . GLN B 1 19 ? -15.508 -7.332 8.961 1 83.06 19 GLN B C 1
ATOM 1317 O O . GLN B 1 19 ? -15.539 -8.398 9.578 1 83.06 19 GLN B O 1
ATOM 1322 N N . THR B 1 20 ? -16.609 -6.734 8.5 1 77.94 20 THR B N 1
ATOM 1323 C CA . THR B 1 20 ? -17.938 -7.328 8.68 1 77.94 20 THR B CA 1
ATOM 1324 C C . THR B 1 20 ? -18.453 -7.895 7.363 1 77.94 20 THR B C 1
ATOM 1326 O O . THR B 1 20 ? -19.609 -8.32 7.277 1 77.94 20 THR B O 1
ATOM 1329 N N . ASN B 1 21 ? -17.547 -7.875 6.379 1 73.62 21 ASN B N 1
ATOM 1330 C CA . ASN B 1 21 ? -17.938 -8.477 5.105 1 73.62 21 ASN B CA 1
ATOM 1331 C C . ASN B 1 21 ? -17.984 -10 5.199 1 73.62 21 ASN B C 1
ATOM 1333 O O . ASN B 1 21 ? -16.969 -10.641 5.496 1 73.62 21 ASN B O 1
ATOM 1337 N N . PRO B 1 22 ? -19.141 -10.609 4.957 1 65.06 22 PRO B N 1
ATOM 1338 C CA . PRO B 1 22 ? -19.266 -12.062 5.102 1 65.06 22 PRO B CA 1
ATOM 1339 C C . PRO B 1 22 ? -18.297 -12.828 4.203 1 65.06 22 PRO B C 1
ATOM 1341 O O . PRO B 1 22 ? -17.875 -13.938 4.539 1 65.06 22 PRO B O 1
ATOM 1344 N N . ASP B 1 23 ? -18.078 -12.242 3.027 1 64.19 23 ASP B N 1
ATOM 1345 C CA . ASP B 1 23 ? -17.188 -12.945 2.109 1 64.19 23 ASP B CA 1
ATOM 1346 C C . ASP B 1 23 ? -15.727 -12.789 2.539 1 64.19 23 ASP B C 1
ATOM 1348 O O . ASP B 1 23 ? -14.828 -13.352 1.912 1 64.19 23 ASP B O 1
ATOM 1352 N N . SER B 1 24 ? -15.492 -12.102 3.664 1 59.91 24 SER B N 1
ATOM 1353 C CA . SER B 1 24 ? -14.156 -11.719 4.09 1 59.91 24 SER B CA 1
ATOM 1354 C C . SER B 1 24 ? -13.375 -12.914 4.633 1 59.91 24 SER B C 1
ATOM 1356 O O . SER B 1 24 ? -12.164 -13 4.453 1 59.91 24 SER B O 1
ATOM 1358 N N . VAL B 1 25 ? -14.117 -13.797 5.32 1 57.38 25 VAL B N 1
ATOM 1359 C CA . VAL B 1 25 ? -13.414 -14.93 5.93 1 57.38 25 VAL B CA 1
ATOM 1360 C C . VAL B 1 25 ? -12.695 -15.734 4.852 1 57.38 25 VAL B C 1
ATOM 1362 O O . VAL B 1 25 ? -11.555 -16.156 5.039 1 57.38 25 VAL B O 1
ATOM 1365 N N . ARG B 1 26 ? -13.242 -15.719 3.756 1 60.31 26 ARG B N 1
ATOM 1366 C CA . ARG B 1 26 ? -12.664 -16.547 2.701 1 60.31 26 ARG B CA 1
ATOM 1367 C C . ARG B 1 26 ? -11.492 -15.844 2.025 1 60.31 26 ARG B C 1
ATOM 1369 O O . ARG B 1 26 ? -10.461 -16.453 1.758 1 60.31 26 ARG B O 1
ATOM 1376 N N . THR B 1 27 ? -11.555 -14.602 1.932 1 72.25 27 THR B N 1
ATOM 1377 C CA . THR B 1 27 ? -10.547 -13.914 1.133 1 72.25 27 THR B CA 1
ATOM 1378 C C . THR B 1 27 ? -9.422 -13.391 2.02 1 72.25 27 THR B C 1
ATOM 1380 O O . THR B 1 27 ? -8.242 -13.547 1.696 1 72.25 27 THR B O 1
ATOM 1383 N N . TRP B 1 28 ? -9.805 -13.047 3.23 1 81.75 28 TRP B N 1
ATOM 1384 C CA . TRP B 1 28 ? -8.805 -12.328 4.02 1 81.75 28 TRP B CA 1
ATOM 1385 C C . TRP B 1 28 ? -8.461 -13.102 5.289 1 81.75 28 TRP B C 1
ATOM 1387 O O . TRP B 1 28 ? -7.508 -12.758 5.992 1 81.75 28 TRP B O 1
ATOM 1397 N N . GLY B 1 29 ? -9.188 -14.242 5.441 1 86.62 29 GLY B N 1
ATOM 1398 C CA . GLY B 1 29 ? -8.867 -15.078 6.59 1 86.62 29 GLY B CA 1
ATOM 1399 C C . GLY B 1 29 ? -9.57 -14.641 7.859 1 86.62 29 GLY B C 1
ATOM 1400 O O . GLY B 1 29 ? -10.492 -13.82 7.812 1 86.62 29 GLY B O 1
ATOM 1401 N N . ASP B 1 30 ? -9.141 -15.18 8.992 1 86.88 30 ASP B N 1
ATOM 1402 C CA . ASP B 1 30 ? -9.859 -15.07 10.25 1 86.88 30 ASP B CA 1
ATOM 1403 C C . ASP B 1 30 ? -9.625 -13.719 10.914 1 86.88 30 ASP B C 1
ATOM 1405 O O . ASP B 1 30 ? -10.484 -13.211 11.625 1 86.88 30 ASP B O 1
ATOM 1409 N N . ALA B 1 31 ? -8.438 -13.203 10.711 1 88.19 31 ALA B N 1
ATOM 1410 C CA . ALA B 1 31 ? -8.062 -11.953 11.375 1 88.19 31 ALA B CA 1
ATOM 1411 C C . ALA B 1 31 ? -7.156 -11.117 10.477 1 88.19 31 ALA B C 1
ATOM 1413 O O . ALA B 1 31 ? -5.98 -10.906 10.797 1 88.19 31 ALA B O 1
ATOM 1414 N N . PRO B 1 32 ? -7.797 -10.609 9.398 1 88.81 32 PRO B N 1
ATOM 1415 C CA . PRO B 1 32 ? -6.953 -9.812 8.5 1 88.81 32 PRO B CA 1
ATOM 1416 C C . PRO B 1 32 ? -6.387 -8.562 9.18 1 88.81 32 PRO B C 1
ATOM 1418 O O . PRO B 1 32 ? -6.949 -8.086 10.164 1 88.81 32 PRO B O 1
ATOM 1421 N N . HIS B 1 33 ? -5.285 -8.195 8.703 1 93 33 HIS B N 1
ATOM 1422 C CA . HIS B 1 33 ? -4.691 -6.945 9.172 1 93 33 HIS B CA 1
ATOM 1423 C C . HIS B 1 33 ? -4.422 -5.996 8.008 1 93 33 HIS B C 1
ATOM 1425 O O . HIS B 1 33 ? -4.391 -6.418 6.852 1 93 33 HIS B O 1
ATOM 1431 N N . GLY B 1 34 ? -4.273 -4.711 8.367 1 96.5 34 GLY B N 1
ATOM 1432 C CA . GLY B 1 34 ? -4.082 -3.695 7.344 1 96.5 34 GLY B CA 1
ATOM 1433 C C . GLY B 1 34 ? -3.873 -2.305 7.914 1 96.5 34 GLY B C 1
ATOM 1434 O O . GLY B 1 34 ? -4.16 -2.059 9.086 1 96.5 34 GLY B O 1
ATOM 1435 N N . HIS B 1 35 ? -3.305 -1.499 7.141 1 98.25 35 HIS B N 1
ATOM 1436 C CA . HIS B 1 35 ? -3.211 -0.064 7.387 1 98.25 35 HIS B CA 1
ATOM 1437 C C . HIS B 1 35 ? -3.85 0.732 6.254 1 98.25 35 HIS B C 1
ATOM 1439 O O . HIS B 1 35 ? -3.682 0.394 5.078 1 98.25 35 HIS B O 1
ATOM 1445 N N . ILE B 1 36 ? -4.578 1.673 6.602 1 98.5 36 ILE B N 1
ATOM 1446 C CA . ILE B 1 36 ? -5.012 2.686 5.645 1 98.5 36 ILE B CA 1
ATOM 1447 C C . ILE B 1 36 ? -4.52 4.062 6.094 1 98.5 36 ILE B C 1
ATOM 1449 O O . ILE B 1 36 ? -4.527 4.371 7.285 1 98.5 36 ILE B O 1
ATOM 1453 N N . THR B 1 37 ? -4.039 4.828 5.195 1 98.44 37 THR B N 1
ATOM 1454 C CA . THR B 1 37 ? -3.523 6.164 5.469 1 98.44 37 THR B CA 1
ATOM 1455 C C . THR B 1 37 ? -4.215 7.199 4.59 1 98.44 37 THR B C 1
ATOM 1457 O O . THR B 1 37 ? -4.371 6.996 3.385 1 98.44 37 THR B O 1
ATOM 1460 N N . TYR B 1 38 ? -4.707 8.227 5.199 1 97.94 38 TYR B N 1
ATOM 1461 C CA . TYR B 1 38 ? -5.203 9.422 4.52 1 97.94 38 TYR B CA 1
ATOM 1462 C C . TYR B 1 38 ? -4.312 10.625 4.801 1 97.94 38 TYR B C 1
ATOM 1464 O O . TYR B 1 38 ? -3.852 10.812 5.926 1 97.94 38 TYR B O 1
ATOM 1472 N N . THR B 1 39 ? -4.074 11.383 3.773 1 96.56 39 THR B N 1
ATOM 1473 C CA . THR B 1 39 ? -3.287 12.594 3.947 1 96.56 39 THR B CA 1
ATOM 1474 C C . THR B 1 39 ? -4.16 13.836 3.76 1 96.56 39 THR B C 1
ATOM 1476 O O . THR B 1 39 ? -5.191 13.773 3.09 1 96.56 39 THR B O 1
ATOM 1479 N N . THR B 1 40 ? -3.717 14.977 4.344 1 93.69 40 THR B N 1
ATOM 1480 C CA . THR B 1 40 ? -4.453 16.234 4.215 1 93.69 40 THR B CA 1
ATOM 1481 C C . THR B 1 40 ? -4.367 16.766 2.787 1 93.69 40 THR B C 1
ATOM 1483 O O . THR B 1 40 ? -5.117 17.672 2.41 1 93.69 40 THR B O 1
ATOM 1486 N N . HIS B 1 41 ? -3.508 16.141 2.031 1 90.81 41 HIS B N 1
ATOM 1487 C CA . HIS B 1 41 ? -3.32 16.625 0.667 1 90.81 41 HIS B CA 1
ATOM 1488 C C . HIS B 1 41 ? -4.141 15.797 -0.322 1 90.81 41 HIS B C 1
ATOM 1490 O O . HIS B 1 41 ? -3.984 15.945 -1.537 1 90.81 41 HIS B O 1
ATOM 1496 N N . GLY B 1 42 ? -4.902 14.898 0.13 1 94.38 42 GLY B N 1
ATOM 1497 C CA . GLY B 1 42 ? -5.906 14.289 -0.728 1 94.38 42 GLY B CA 1
ATOM 1498 C C . GLY B 1 42 ? -5.461 12.969 -1.332 1 94.38 42 GLY B C 1
ATOM 1499 O O . GLY B 1 42 ? -5.898 12.602 -2.426 1 94.38 42 GLY B O 1
ATOM 1500 N N . PHE B 1 43 ? -4.551 12.328 -0.699 1 97.88 43 PHE B N 1
ATOM 1501 C CA . PHE B 1 43 ? -4.16 11 -1.155 1 97.88 43 PHE B CA 1
ATOM 1502 C C . PHE B 1 43 ? -4.379 9.961 -0.059 1 97.88 43 PHE B C 1
ATOM 1504 O O . PHE B 1 43 ? -4.41 10.305 1.126 1 97.88 43 PHE B O 1
ATOM 1511 N N . MET B 1 44 ? -4.566 8.773 -0.532 1 98.38 44 MET B N 1
ATOM 1512 C CA . MET B 1 44 ? -4.734 7.664 0.399 1 98.38 44 MET B CA 1
ATOM 1513 C C . MET B 1 44 ? -4.023 6.414 -0.113 1 98.38 44 MET B C 1
ATOM 1515 O O . MET B 1 44 ? -3.719 6.312 -1.302 1 98.38 44 MET B O 1
ATOM 1519 N N . SER B 1 45 ? -3.674 5.555 0.739 1 98.38 45 SER B N 1
ATOM 1520 C CA . SER B 1 45 ? -3.154 4.223 0.446 1 98.38 45 SER B CA 1
ATOM 1521 C C . SER B 1 45 ? -3.686 3.193 1.435 1 98.38 45 SER B C 1
ATOM 1523 O O . SER B 1 45 ? -3.984 3.523 2.584 1 98.38 45 SER B O 1
ATOM 1525 N N . ALA B 1 46 ? -3.842 2.025 1 1 98.06 46 ALA B N 1
ATOM 1526 C CA . ALA B 1 46 ? -4.262 0.896 1.825 1 98.06 46 ALA B CA 1
ATOM 1527 C C . ALA B 1 46 ? -3.443 -0.351 1.504 1 98.06 46 ALA B C 1
ATOM 1529 O O . ALA B 1 46 ? -3.213 -0.667 0.334 1 98.06 46 ALA B O 1
ATOM 1530 N N . VAL B 1 47 ? -2.939 -0.963 2.492 1 97.69 47 VAL B N 1
ATOM 1531 C CA . VAL B 1 47 ? -2.264 -2.254 2.422 1 97.69 47 VAL B CA 1
ATOM 1532 C C . VAL B 1 47 ? -2.926 -3.236 3.385 1 97.69 47 VAL B C 1
ATOM 1534 O O . VAL B 1 47 ? -3.084 -2.941 4.574 1 97.69 47 VAL B O 1
ATOM 1537 N N . MET B 1 48 ? -3.338 -4.418 2.885 1 95.38 48 MET B N 1
ATOM 1538 C CA . MET B 1 48 ? -4.031 -5.418 3.695 1 95.38 48 MET B CA 1
ATOM 1539 C C . MET B 1 48 ? -3.523 -6.82 3.375 1 95.38 48 MET B C 1
ATOM 1541 O O . MET B 1 48 ? -3.143 -7.105 2.236 1 95.38 48 MET B O 1
ATOM 1545 N N . ALA B 1 49 ? -3.627 -7.664 4.348 1 95.12 49 ALA B N 1
ATOM 1546 C CA . ALA B 1 49 ? -3.203 -9.055 4.188 1 95.12 49 ALA B CA 1
ATOM 1547 C C . ALA B 1 49 ? -3.891 -9.953 5.207 1 95.12 49 ALA B C 1
ATOM 1549 O O . ALA B 1 49 ? -4.207 -9.523 6.316 1 95.12 49 ALA B O 1
ATOM 1550 N N . SER B 1 50 ? -4.078 -11.188 4.797 1 93.38 50 SER B N 1
ATOM 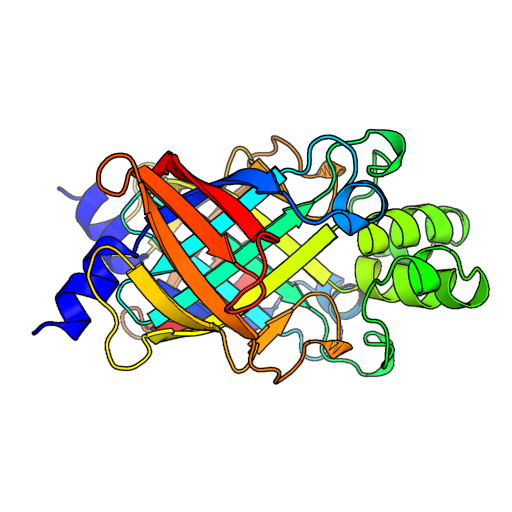1551 C CA . SER B 1 50 ? -4.445 -12.234 5.746 1 93.38 50 SER B CA 1
ATOM 1552 C C . SER B 1 50 ? -3.344 -12.453 6.781 1 93.38 50 SER B C 1
ATOM 1554 O O . SER B 1 50 ? -2.166 -12.227 6.496 1 93.38 50 SER B O 1
ATOM 1556 N N . THR B 1 51 ? -3.752 -12.891 7.969 1 92.31 51 THR B N 1
ATOM 1557 C CA . THR B 1 51 ? -2.764 -13.258 8.977 1 92.31 51 THR B CA 1
ATOM 1558 C C . THR B 1 51 ? -2.771 -14.766 9.227 1 92.31 51 THR B C 1
ATOM 1560 O O . THR B 1 51 ? -2.047 -15.258 10.086 1 92.31 51 THR B O 1
ATOM 1563 N N . ASN B 1 52 ? -3.66 -15.461 8.477 1 94.56 52 ASN B N 1
ATOM 1564 C CA . ASN B 1 52 ? -3.625 -16.922 8.602 1 94.56 52 ASN B CA 1
ATOM 1565 C C . ASN B 1 52 ? -2.299 -17.484 8.109 1 94.56 52 ASN B C 1
ATOM 1567 O O . ASN B 1 52 ? -1.859 -17.172 7 1 94.56 52 ASN B O 1
ATOM 1571 N N . PRO B 1 53 ? -1.715 -18.328 8.898 1 94.5 53 PRO B N 1
ATOM 1572 C CA . PRO B 1 53 ? -0.406 -18.844 8.5 1 94.5 53 PRO B CA 1
ATOM 1573 C C . PRO B 1 53 ? -0.438 -19.547 7.148 1 94.5 53 PRO B C 1
ATOM 1575 O O . PRO B 1 53 ? 0.522 -19.453 6.379 1 94.5 53 PRO B O 1
ATOM 1578 N N . GLU B 1 54 ? -1.497 -20.203 6.801 1 94.38 54 GLU B N 1
ATOM 1579 C CA . GLU B 1 54 ? -1.598 -20.938 5.547 1 94.38 54 GLU B CA 1
ATOM 1580 C C . GLU B 1 54 ? -1.652 -19.984 4.348 1 94.38 54 GLU B C 1
ATOM 1582 O O . GLU B 1 54 ? -1.439 -20.406 3.209 1 94.38 54 GLU B O 1
ATOM 1587 N N . HIS B 1 55 ? -1.985 -18.719 4.609 1 95.12 55 HIS B N 1
ATOM 1588 C CA . HIS B 1 55 ? -2.055 -17.719 3.551 1 95.12 55 HIS B CA 1
ATOM 1589 C C . HIS B 1 55 ? -0.723 -17 3.391 1 95.12 55 HIS B C 1
ATOM 1591 O O . HIS B 1 55 ? -0.567 -16.172 2.49 1 95.12 55 HIS B O 1
ATOM 1597 N N . ARG B 1 56 ? 0.176 -17.312 4.27 1 95.88 56 ARG B N 1
ATOM 1598 C CA . ARG B 1 56 ? 1.431 -16.578 4.363 1 95.88 56 ARG B CA 1
ATOM 1599 C C . ARG B 1 56 ? 2.629 -17.516 4.266 1 95.88 56 ARG B C 1
ATOM 1601 O O . ARG B 1 56 ? 3.357 -17.703 5.242 1 95.88 56 ARG B O 1
ATOM 1608 N N . PRO B 1 57 ? 2.818 -18.062 3.082 1 96.81 57 PRO B N 1
ATOM 1609 C CA . PRO B 1 57 ? 3.986 -18.953 2.967 1 96.81 57 PRO B CA 1
ATOM 1610 C C . PRO B 1 57 ? 5.297 -18.234 3.299 1 96.81 57 PRO B C 1
ATOM 1612 O O . PRO B 1 57 ? 5.582 -17.172 2.744 1 96.81 57 PRO B O 1
ATOM 1615 N N . PRO B 1 58 ? 6.059 -18.859 4.195 1 93.38 58 PRO B N 1
ATOM 1616 C CA . PRO B 1 58 ? 7.289 -18.203 4.648 1 93.38 58 PRO B CA 1
ATOM 1617 C C . PRO B 1 58 ? 8.398 -18.25 3.596 1 93.38 58 PRO B C 1
ATOM 1619 O O . PRO B 1 58 ? 8.352 -19.062 2.672 1 93.38 58 PRO B O 1
ATOM 1622 N N . GLY B 1 59 ? 9.32 -17.359 3.689 1 92.94 59 GLY B N 1
ATOM 1623 C CA . GLY B 1 59 ? 10.57 -17.453 2.955 1 92.94 59 GLY B CA 1
ATOM 1624 C C . GLY B 1 59 ? 10.484 -16.875 1.555 1 92.94 59 GLY B C 1
ATOM 1625 O O . GLY B 1 59 ? 11.43 -16.969 0.773 1 92.94 59 GLY B O 1
ATOM 1626 N N . ILE B 1 60 ? 9.328 -16.359 1.161 1 93.81 60 ILE B N 1
ATOM 1627 C CA . ILE B 1 60 ? 9.188 -15.75 -0.157 1 93.81 60 ILE B CA 1
ATOM 1628 C C . ILE B 1 60 ? 9.656 -14.297 -0.107 1 93.81 60 ILE B C 1
ATOM 1630 O O . ILE B 1 60 ? 9.055 -13.461 0.572 1 93.81 60 ILE B O 1
ATOM 1634 N N . THR B 1 61 ? 10.75 -14 -0.826 1 88.25 61 THR B N 1
ATOM 1635 C CA . THR B 1 61 ? 11.328 -12.656 -0.841 1 88.25 61 THR B CA 1
ATOM 1636 C C . THR B 1 61 ? 11.141 -12 -2.205 1 88.25 61 THR B C 1
ATOM 1638 O O . THR B 1 61 ? 11.477 -10.828 -2.389 1 88.25 61 THR B O 1
ATOM 1641 N N . ASN B 1 62 ? 10.703 -12.641 -3.166 1 88.75 62 ASN B N 1
ATOM 1642 C CA . ASN B 1 62 ? 10.422 -12.188 -4.523 1 88.75 62 ASN B CA 1
ATOM 1643 C C . ASN B 1 62 ? 11.703 -11.836 -5.27 1 88.75 62 ASN B C 1
ATOM 1645 O O . ASN B 1 62 ? 11.75 -10.852 -6.012 1 88.75 62 ASN B O 1
ATOM 1649 N N . SER B 1 63 ? 12.758 -12.555 -5.016 1 86.44 63 SER B N 1
ATOM 1650 C CA . SER B 1 63 ? 13.961 -12.43 -5.824 1 86.44 63 SER B CA 1
ATOM 1651 C C . SER B 1 63 ? 13.742 -12.961 -7.234 1 86.44 63 SER B C 1
ATOM 1653 O O . SER B 1 63 ? 12.797 -13.727 -7.473 1 86.44 63 SER B O 1
ATOM 1655 N N . ALA B 1 64 ? 14.633 -12.57 -8.125 1 85.38 64 ALA B N 1
ATOM 1656 C CA . ALA B 1 64 ? 14.547 -13.086 -9.492 1 85.38 64 ALA B CA 1
ATOM 1657 C C . ALA B 1 64 ? 14.633 -14.609 -9.508 1 85.38 64 ALA B C 1
ATOM 1659 O O . ALA B 1 64 ? 13.938 -15.266 -10.289 1 85.38 64 ALA B O 1
ATOM 1660 N N . GLU B 1 65 ? 15.477 -15.078 -8.664 1 88.88 65 GLU B N 1
ATOM 1661 C CA . GLU B 1 65 ? 15.625 -16.531 -8.555 1 88.88 65 GLU B CA 1
ATOM 1662 C C . GLU B 1 65 ? 14.328 -17.188 -8.102 1 88.88 65 GLU B C 1
ATOM 1664 O O . GLU B 1 65 ? 13.906 -18.188 -8.664 1 88.88 65 GLU B O 1
ATOM 1669 N N . GLN B 1 66 ? 13.672 -16.641 -7.16 1 92.25 66 GLN B N 1
ATOM 1670 C CA . GLN B 1 66 ? 12.414 -17.203 -6.668 1 92.25 66 GLN B CA 1
ATOM 1671 C C . GLN B 1 66 ? 11.305 -17.047 -7.699 1 92.25 66 GLN B C 1
ATOM 1673 O O . GLN B 1 66 ? 10.453 -17.938 -7.844 1 92.25 66 GLN B O 1
ATOM 1678 N N . GLN B 1 67 ? 11.297 -15.992 -8.422 1 91.31 67 GLN B N 1
ATOM 1679 C CA . GLN B 1 67 ? 10.289 -15.773 -9.461 1 91.31 67 GLN B CA 1
ATOM 1680 C C . GLN B 1 67 ? 10.383 -16.844 -10.547 1 91.31 67 GLN B C 1
ATOM 1682 O O . GLN B 1 67 ? 9.367 -17.234 -11.133 1 91.31 67 GLN B O 1
ATOM 1687 N N . ALA B 1 68 ? 11.602 -17.281 -10.789 1 92.19 68 ALA B N 1
ATOM 1688 C CA . ALA B 1 68 ? 11.836 -18.25 -11.859 1 92.19 68 ALA B CA 1
ATOM 1689 C C . ALA B 1 68 ? 11.609 -19.672 -11.383 1 92.19 68 ALA B C 1
ATOM 1691 O O . ALA B 1 68 ? 11.562 -20.609 -12.188 1 92.19 68 ALA B O 1
ATOM 1692 N N . ASP B 1 69 ? 11.453 -19.906 -10.117 1 95.19 69 ASP B N 1
ATOM 1693 C CA . ASP B 1 69 ? 11.305 -21.234 -9.531 1 95.19 69 A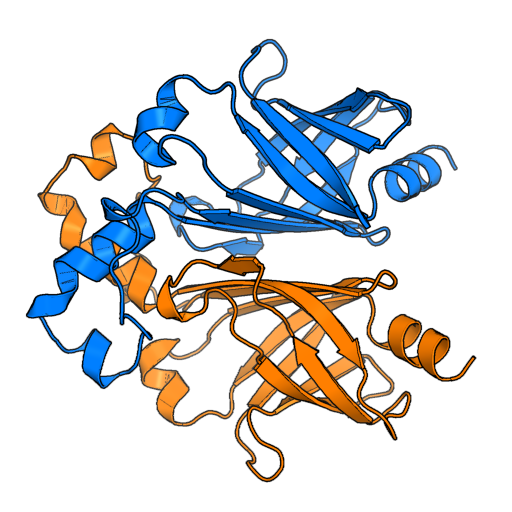SP B CA 1
ATOM 1694 C C . ASP B 1 69 ? 9.867 -21.734 -9.656 1 95.19 69 ASP B C 1
ATOM 1696 O O . ASP B 1 69 ? 8.977 -21.234 -8.969 1 95.19 69 ASP B O 1
ATOM 1700 N N . PRO B 1 70 ? 9.625 -22.719 -10.453 1 96.56 70 PRO B N 1
ATOM 1701 C CA . PRO B 1 70 ? 8.25 -23.203 -10.656 1 96.56 70 PRO B CA 1
ATOM 1702 C C . PRO B 1 70 ? 7.648 -23.797 -9.391 1 96.56 70 PRO B C 1
ATOM 1704 O O . PRO B 1 70 ? 6.422 -23.844 -9.25 1 96.56 70 PRO B O 1
ATOM 1707 N N . SER B 1 71 ? 8.477 -24.203 -8.547 1 97.5 71 SER B N 1
ATOM 1708 C CA . SER B 1 71 ? 7.973 -24.844 -7.336 1 97.5 71 SER B CA 1
ATOM 1709 C C . SER B 1 71 ? 7.348 -23.828 -6.395 1 97.5 71 SER B C 1
ATOM 1711 O O . SER B 1 71 ? 6.652 -24.188 -5.445 1 97.5 71 SER B O 1
ATOM 1713 N N . LEU B 1 72 ? 7.508 -22.531 -6.695 1 97.31 72 LEU B N 1
ATOM 1714 C CA . LEU B 1 72 ? 7.012 -21.484 -5.809 1 97.31 72 LEU B CA 1
ATOM 1715 C C . LEU B 1 72 ? 5.773 -20.828 -6.395 1 97.31 72 LEU B C 1
ATOM 1717 O O . LEU B 1 72 ? 5.223 -19.891 -5.801 1 97.31 72 LEU B O 1
ATOM 1721 N N . VAL B 1 73 ? 5.289 -21.312 -7.492 1 97.88 73 VAL B N 1
ATOM 1722 C CA . VAL B 1 73 ? 4.148 -20.703 -8.172 1 97.88 73 VAL B CA 1
ATOM 1723 C C . VAL B 1 73 ? 2.938 -20.703 -7.242 1 97.88 73 VAL B C 1
ATOM 1725 O O . VAL B 1 73 ? 2.256 -19.688 -7.102 1 97.88 73 VAL B O 1
ATOM 1728 N N . ALA B 1 74 ? 2.682 -21.812 -6.598 1 97.81 74 ALA B N 1
ATOM 1729 C CA . ALA B 1 74 ? 1.532 -21.922 -5.703 1 97.81 74 ALA B CA 1
ATOM 1730 C C . ALA B 1 74 ? 1.671 -20.969 -4.52 1 97.81 74 ALA B C 1
ATOM 1732 O O . ALA B 1 74 ? 0.683 -20.391 -4.062 1 97.81 74 ALA B O 1
ATOM 1733 N N . ASP B 1 75 ? 2.877 -20.828 -3.998 1 98 75 ASP B N 1
ATOM 1734 C CA . ASP B 1 75 ? 3.127 -19.906 -2.891 1 98 75 ASP B CA 1
ATOM 1735 C C . ASP B 1 75 ? 2.85 -18.469 -3.303 1 98 75 ASP B C 1
ATOM 1737 O O . ASP B 1 75 ? 2.164 -17.734 -2.586 1 98 75 ASP B O 1
ATOM 1741 N N . PHE B 1 76 ? 3.338 -18.109 -4.441 1 97.69 76 PHE B N 1
ATOM 1742 C CA . PHE B 1 76 ? 3.08 -16.781 -4.949 1 97.69 76 PHE B CA 1
ATOM 1743 C C . PHE B 1 76 ? 1.587 -16.547 -5.156 1 97.69 76 PHE B C 1
ATOM 1745 O O . PHE B 1 76 ? 1.058 -15.5 -4.805 1 97.69 76 PHE B O 1
ATOM 1752 N N . ALA B 1 77 ? 0.95 -17.531 -5.711 1 97.69 77 ALA B N 1
ATOM 1753 C CA . ALA B 1 77 ? -0.489 -17.406 -5.93 1 97.69 77 ALA B CA 1
ATOM 1754 C C . ALA B 1 77 ? -1.228 -17.203 -4.613 1 97.69 77 ALA B C 1
ATOM 1756 O O . ALA B 1 77 ? -2.135 -16.359 -4.523 1 97.69 77 ALA B O 1
ATOM 1757 N N . THR B 1 78 ? -0.832 -17.938 -3.629 1 96.88 78 THR B N 1
ATOM 1758 C CA . THR B 1 78 ? -1.454 -17.812 -2.314 1 96.88 78 THR B CA 1
ATOM 1759 C C . THR B 1 78 ? -1.278 -16.406 -1.758 1 96.88 78 THR B C 1
ATOM 1761 O O . THR B 1 78 ? -2.217 -15.828 -1.204 1 96.88 78 THR B O 1
ATOM 1764 N N . ILE B 1 79 ? -0.167 -15.844 -1.939 1 96.75 79 ILE B N 1
ATOM 1765 C CA . ILE B 1 79 ? 0.106 -14.484 -1.468 1 96.75 79 ILE B CA 1
ATOM 1766 C C . ILE B 1 79 ? -0.821 -13.5 -2.172 1 96.75 79 ILE B C 1
ATOM 1768 O O . ILE B 1 79 ? -1.479 -12.688 -1.521 1 96.75 79 ILE B O 1
ATOM 1772 N N . ALA B 1 80 ? -0.892 -13.609 -3.471 1 96.5 80 ALA B N 1
ATOM 1773 C CA . ALA B 1 80 ? -1.723 -12.68 -4.23 1 96.5 80 ALA B CA 1
ATOM 1774 C C . ALA B 1 80 ? -3.193 -12.82 -3.846 1 96.5 80 ALA B C 1
ATOM 1776 O O . ALA B 1 80 ? -3.92 -11.82 -3.773 1 96.5 80 ALA B O 1
ATOM 1777 N N . LYS B 1 81 ? -3.619 -14.023 -3.564 1 95.31 81 LYS B N 1
ATOM 1778 C CA . LYS B 1 81 ? -5.012 -14.305 -3.221 1 95.31 81 LYS B CA 1
ATOM 1779 C C . LYS B 1 81 ? -5.379 -13.68 -1.876 1 95.31 81 LYS B C 1
ATOM 1781 O O . LYS B 1 81 ? -6.559 -13.438 -1.603 1 95.31 81 LYS B O 1
ATOM 1786 N N . HIS B 1 82 ? -4.355 -13.391 -1.05 1 95.25 82 HIS B N 1
ATOM 1787 C CA . HIS B 1 82 ? -4.688 -13.047 0.328 1 95.25 82 HIS B CA 1
ATOM 1788 C C . HIS B 1 82 ? -4.012 -11.75 0.75 1 95.25 82 HIS B C 1
ATOM 1790 O O . HIS B 1 82 ? -3.699 -11.562 1.928 1 95.25 82 HIS B O 1
ATOM 1796 N N . THR B 1 83 ? -3.725 -10.953 -0.166 1 94.94 83 THR B N 1
ATOM 1797 C CA . THR B 1 83 ? -3.252 -9.594 0.066 1 94.94 83 THR B CA 1
ATOM 1798 C C . THR B 1 83 ? -3.896 -8.617 -0.918 1 94.94 83 THR B C 1
ATOM 1800 O O . THR B 1 83 ? -4.387 -9.031 -1.972 1 94.94 83 THR B O 1
ATOM 1803 N N . MET B 1 84 ? -3.922 -7.359 -0.56 1 94.38 84 MET B N 1
ATOM 1804 C CA . MET B 1 84 ? -4.41 -6.285 -1.422 1 94.38 84 MET B CA 1
ATOM 1805 C C . MET B 1 84 ? -3.797 -4.949 -1.023 1 94.38 84 MET B C 1
ATOM 1807 O O . MET B 1 84 ? -3.684 -4.641 0.165 1 94.38 84 MET B O 1
ATOM 1811 N N . ALA B 1 85 ? -3.443 -4.238 -2.025 1 97.38 85 ALA B N 1
ATOM 1812 C CA . ALA B 1 85 ? -2.941 -2.891 -1.758 1 97.38 85 ALA B CA 1
ATOM 1813 C C . ALA B 1 85 ? -3.266 -1.946 -2.912 1 97.38 85 ALA B C 1
ATOM 1815 O O . ALA B 1 85 ? -3.287 -2.361 -4.074 1 97.38 85 ALA B O 1
ATOM 1816 N N . TYR B 1 86 ? -3.518 -0.673 -2.574 1 97.94 86 TYR B N 1
ATOM 1817 C CA . TYR B 1 86 ? -3.732 0.358 -3.584 1 97.94 86 TYR B CA 1
ATOM 1818 C C . TYR B 1 86 ? -3.473 1.746 -3.01 1 97.94 86 TYR B C 1
ATOM 1820 O O . TYR B 1 86 ? -3.479 1.931 -1.79 1 97.94 86 TYR B O 1
ATOM 1828 N N . ALA B 1 87 ? -3.223 2.623 -3.836 1 98.31 87 ALA B N 1
ATOM 1829 C CA . ALA B 1 87 ? -3.094 4.047 -3.529 1 98.31 87 ALA B CA 1
ATOM 1830 C C . ALA B 1 87 ? -3.773 4.902 -4.594 1 98.31 87 ALA B C 1
ATOM 1832 O O . ALA B 1 87 ? -3.846 4.508 -5.762 1 98.31 87 ALA B O 1
ATOM 1833 N N . ALA B 1 88 ? -4.262 6.051 -4.156 1 98.19 88 ALA B N 1
ATOM 1834 C CA . ALA B 1 88 ? -5.062 6.895 -5.043 1 98.19 88 ALA B CA 1
ATOM 1835 C C . ALA B 1 88 ? -5.234 8.297 -4.457 1 98.19 88 ALA B C 1
ATOM 1837 O O . ALA B 1 88 ? -5.039 8.5 -3.26 1 98.19 88 ALA B O 1
ATOM 1838 N N . PRO B 1 89 ? -5.477 9.234 -5.336 1 97.81 89 PRO B N 1
ATOM 1839 C CA . PRO B 1 89 ? -6.156 10.398 -4.77 1 97.81 89 PRO B CA 1
ATOM 1840 C C . PRO B 1 89 ? -7.527 10.055 -4.188 1 97.81 89 PRO B C 1
ATOM 1842 O O . PRO B 1 89 ? -8.094 9.008 -4.504 1 97.81 89 PRO B O 1
ATOM 1845 N N . TYR B 1 90 ? -7.996 10.828 -3.23 1 97.88 90 TYR B N 1
ATOM 1846 C CA . TYR B 1 90 ? -9.367 10.672 -2.756 1 97.88 90 TYR B CA 1
ATOM 1847 C C . TYR B 1 90 ? -10.062 12.023 -2.652 1 97.88 90 TYR B C 1
ATOM 1849 O O . TYR B 1 90 ? -9.406 13.055 -2.484 1 97.88 90 TYR B O 1
ATOM 1857 N N . VAL B 1 91 ? -11.359 11.992 -2.781 1 96.75 91 VAL B N 1
ATOM 1858 C CA . VAL B 1 91 ? -12.164 13.195 -2.639 1 96.75 91 VAL B CA 1
ATOM 1859 C C . VAL B 1 91 ? -13.297 12.945 -1.644 1 96.75 91 VAL B C 1
ATOM 1861 O O . VAL B 1 91 ? -13.781 11.82 -1.513 1 96.75 91 VAL B O 1
ATOM 1864 N N . VAL B 1 92 ? -13.602 14.008 -0.963 1 97.38 92 VAL B N 1
ATOM 1865 C CA . VAL B 1 92 ? -14.711 13.977 -0.017 1 97.38 92 VAL B CA 1
ATOM 1866 C C . VAL B 1 92 ? -16 14.422 -0.715 1 97.38 92 VAL B C 1
ATOM 1868 O O . VAL B 1 92 ? -16.031 15.469 -1.359 1 97.38 92 VAL B O 1
ATOM 1871 N N . GLY B 1 93 ? -16.969 13.57 -0.594 1 96.94 93 GLY B N 1
ATOM 1872 C CA . GLY B 1 93 ? -18.234 13.852 -1.263 1 96.94 93 GLY B CA 1
ATOM 1873 C C . GLY B 1 93 ? -19 15 -0.633 1 96.94 93 GLY B C 1
ATOM 1874 O O . GLY B 1 93 ? -18.797 15.32 0.542 1 96.94 93 GLY B O 1
ATOM 1875 N N . GLU B 1 94 ? -19.875 15.531 -1.394 1 95.06 94 GLU B N 1
ATOM 1876 C CA . GLU B 1 94 ? -20.719 16.609 -0.914 1 95.06 94 GLU B CA 1
ATOM 1877 C C . GLU B 1 94 ? -21.609 16.156 0.245 1 95.06 94 GLU B C 1
ATOM 1879 O O . GLU B 1 94 ? -22.094 15.023 0.249 1 95.06 94 GLU B O 1
ATOM 1884 N N . GLY B 1 95 ? -21.781 17.078 1.196 1 95.88 95 GLY B N 1
ATOM 1885 C CA . GLY B 1 95 ? -22.656 16.797 2.322 1 95.88 95 GLY B CA 1
ATOM 1886 C C . GLY B 1 95 ? -21.953 16.062 3.453 1 95.88 95 GLY B C 1
ATOM 1887 O O . GLY B 1 95 ? -22.547 15.844 4.516 1 95.88 95 GLY B O 1
ATOM 1888 N N . SER B 1 96 ? -20.734 15.719 3.236 1 97.56 96 SER B N 1
ATOM 1889 C CA . SER B 1 96 ? -19.969 15.055 4.281 1 97.56 96 SER B CA 1
ATOM 1890 C C . SER B 1 96 ? -19.688 15.992 5.453 1 97.56 96 SER B C 1
ATOM 1892 O O . SER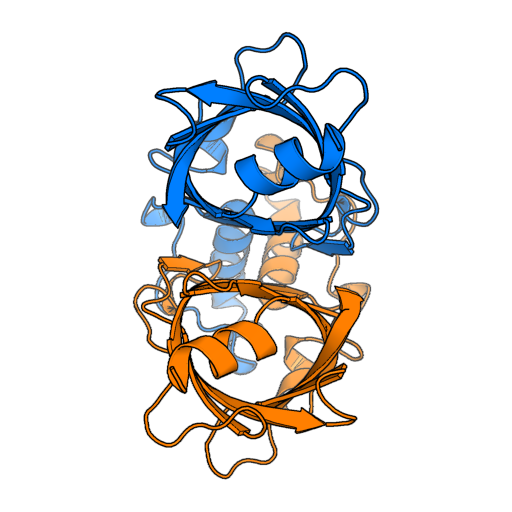 B 1 96 ? -19.703 17.219 5.289 1 97.56 96 SER B O 1
ATOM 1894 N N . THR B 1 97 ? -19.484 15.383 6.613 1 97.75 97 THR B N 1
ATOM 1895 C CA . THR B 1 97 ? -19.156 16.094 7.848 1 97.75 97 THR B CA 1
ATOM 1896 C C . THR B 1 97 ? -17.891 15.523 8.484 1 97.75 97 THR B C 1
ATOM 1898 O O . THR B 1 97 ? -17.266 14.617 7.926 1 97.75 97 THR B O 1
ATOM 1901 N N . THR B 1 98 ? -17.516 16.141 9.617 1 97.44 98 THR B N 1
ATOM 1902 C CA . THR B 1 98 ? -16.344 15.641 10.336 1 97.44 98 THR B CA 1
ATOM 1903 C C . THR B 1 98 ? -16.656 14.32 11.031 1 97.44 98 THR B C 1
ATOM 1905 O O . THR B 1 98 ? -15.766 13.641 11.539 1 97.44 98 THR B O 1
ATOM 1908 N N . THR B 1 99 ? -17.906 13.867 10.945 1 97.5 99 THR B N 1
ATOM 1909 C CA . THR B 1 99 ? -18.281 12.641 11.648 1 97.5 99 THR B CA 1
ATOM 1910 C C . THR B 1 99 ? -18.641 11.539 10.664 1 97.5 99 THR B C 1
ATOM 1912 O O . THR B 1 99 ? -18.406 10.359 10.938 1 97.5 99 THR B O 1
ATOM 1915 N N . SER B 1 100 ? -19.25 11.914 9.602 1 97.12 100 SER B N 1
ATOM 1916 C CA . SER B 1 100 ? -19.656 10.922 8.617 1 97.12 100 SER B CA 1
ATOM 1917 C C . SER B 1 100 ? -19.797 11.547 7.23 1 97.12 100 SER B C 1
ATOM 1919 O O . SER B 1 100 ? -19.906 12.766 7.102 1 97.12 100 SER B O 1
ATOM 1921 N N . GLY B 1 101 ? -19.734 10.625 6.23 1 97.19 101 GLY B N 1
ATOM 1922 C CA . GLY B 1 101 ? -19.891 11.086 4.859 1 97.19 101 GLY B CA 1
ATOM 1923 C C . GLY B 1 101 ? -19.422 10.07 3.836 1 97.19 101 GLY B C 1
ATOM 1924 O O . GLY B 1 101 ? -19.562 8.859 4.055 1 97.19 101 GLY B O 1
ATOM 1925 N N . VAL B 1 102 ? -19.062 10.633 2.65 1 97.56 102 VAL B N 1
ATOM 1926 C CA . VAL B 1 102 ? -18.703 9.773 1.529 1 97.56 102 VAL B CA 1
ATOM 1927 C C . VAL B 1 102 ? -17.312 10.133 1.017 1 97.56 102 VAL B C 1
ATOM 1929 O O . VAL B 1 102 ? -16.984 11.32 0.891 1 97.56 102 VAL B O 1
ATOM 1932 N N . LEU B 1 103 ? -16.531 9.078 0.821 1 98.12 103 LEU B N 1
ATOM 1933 C CA . LEU B 1 103 ? -15.219 9.203 0.189 1 98.12 103 LEU B CA 1
ATOM 1934 C C . LEU B 1 103 ? -15.195 8.484 -1.158 1 98.12 103 LEU B C 1
ATOM 1936 O O . LEU B 1 103 ? -15.766 7.402 -1.302 1 98.12 103 LEU B O 1
ATOM 1940 N N . VAL B 1 104 ? -14.547 9.078 -2.098 1 98 104 VAL B N 1
ATOM 1941 C CA . VAL B 1 104 ? -14.234 8.391 -3.344 1 98 104 VAL B CA 1
ATOM 1942 C C . VAL B 1 104 ? -12.719 8.234 -3.484 1 98 104 VAL B C 1
ATOM 1944 O O . VAL B 1 104 ? -12 9.219 -3.621 1 98 104 VAL B O 1
ATOM 1947 N N . HIS B 1 105 ? -12.289 7.004 -3.377 1 98.19 105 HIS B N 1
ATOM 1948 C CA . HIS B 1 105 ? -10.906 6.664 -3.686 1 98.19 105 HIS B CA 1
ATOM 1949 C C . HIS B 1 105 ? -10.711 6.457 -5.184 1 98.19 105 HIS B C 1
ATOM 1951 O O . HIS B 1 105 ? -11.18 5.465 -5.746 1 98.19 105 HIS B O 1
ATOM 1957 N N . GLY B 1 106 ? -9.914 7.453 -5.844 1 97.38 106 GLY B N 1
ATOM 1958 C CA . GLY B 1 106 ? -9.68 7.184 -7.254 1 97.38 106 GLY B CA 1
ATOM 1959 C C . GLY B 1 106 ? -9.414 8.438 -8.062 1 97.38 106 GLY B C 1
ATOM 1960 O O . GLY B 1 106 ? -9.648 9.555 -7.59 1 97.38 106 GLY B O 1
ATOM 1961 N N . PRO B 1 107 ? -9.125 8.18 -9.305 1 97.62 107 PRO B N 1
ATOM 1962 C CA . PRO B 1 107 ? -8.875 6.852 -9.859 1 97.62 107 PRO B CA 1
ATOM 1963 C C . PRO B 1 107 ? -7.742 6.117 -9.141 1 97.62 107 PRO B C 1
ATOM 1965 O O . PRO B 1 107 ? -6.762 6.738 -8.727 1 97.62 107 PRO B O 1
ATOM 1968 N N . LEU B 1 108 ? -7.953 4.742 -8.93 1 96.75 108 LEU B N 1
ATOM 1969 C CA . LEU B 1 108 ? -6.887 3.957 -8.32 1 96.75 108 LEU B CA 1
ATOM 1970 C C . LEU B 1 108 ? -5.637 3.967 -9.188 1 96.75 108 LEU B C 1
ATOM 1972 O O . LEU B 1 108 ? -5.613 3.34 -10.25 1 96.75 108 LEU B O 1
ATOM 1976 N N . ALA B 1 109 ? -4.641 4.68 -8.75 1 94.5 109 ALA B N 1
ATOM 1977 C CA . ALA B 1 109 ? -3.453 4.996 -9.531 1 94.5 109 ALA B CA 1
ATOM 1978 C C . ALA B 1 109 ? -2.451 3.848 -9.5 1 94.5 109 ALA B C 1
ATOM 1980 O O . ALA B 1 109 ? -1.813 3.541 -10.516 1 94.5 109 ALA B O 1
ATOM 1981 N N . VAL B 1 110 ? -2.227 3.275 -8.375 1 96.5 110 VAL B N 1
ATOM 1982 C CA . VAL B 1 110 ? -1.359 2.111 -8.219 1 96.5 110 VAL B CA 1
ATOM 1983 C C . VAL B 1 110 ? -2.059 1.058 -7.367 1 96.5 110 VAL B C 1
ATOM 1985 O O . VAL B 1 110 ? -2.748 1.392 -6.398 1 96.5 110 VAL B O 1
ATOM 1988 N N . ASN B 1 111 ? -1.883 -0.164 -7.777 1 96.94 111 ASN B N 1
ATOM 1989 C CA . ASN B 1 111 ? -2.574 -1.263 -7.109 1 96.94 111 ASN B CA 1
ATOM 1990 C C . ASN B 1 111 ? -1.931 -2.607 -7.434 1 96.94 111 ASN B C 1
ATOM 1992 O O . ASN B 1 111 ? -1.228 -2.74 -8.438 1 96.94 111 ASN B O 1
ATOM 1996 N N . THR B 1 112 ? -2.242 -3.576 -6.598 1 96.19 112 THR B N 1
ATOM 1997 C CA . THR B 1 112 ? -1.692 -4.906 -6.82 1 96.19 112 THR B CA 1
ATOM 1998 C C . THR B 1 112 ? -2.518 -5.668 -7.852 1 96.19 112 THR B C 1
ATOM 2000 O O . THR B 1 112 ? -1.983 -6.5 -8.594 1 96.19 112 THR B O 1
ATOM 2003 N N . LEU B 1 113 ? -3.832 -5.422 -7.941 1 95.5 113 LEU B N 1
ATOM 2004 C CA . LEU B 1 113 ? -4.703 -6.125 -8.875 1 95.5 113 LEU B CA 1
ATOM 2005 C C . LEU B 1 113 ? -4.977 -5.277 -10.109 1 95.5 113 LEU B C 1
ATOM 2007 O O . LEU B 1 113 ? -5.559 -4.191 -10.008 1 95.5 113 LEU B O 1
ATOM 2011 N N . PRO B 1 114 ? -4.621 -5.848 -11.211 1 93.81 114 PRO B N 1
ATOM 2012 C CA . PRO B 1 114 ? -4.77 -5.039 -12.422 1 93.81 114 PRO B CA 1
ATOM 2013 C C . PRO B 1 114 ? -6.219 -4.625 -12.68 1 93.81 114 PRO B C 1
ATOM 2015 O O . PRO B 1 114 ? -6.465 -3.568 -13.266 1 93.81 114 PRO B O 1
ATOM 2018 N N . SER B 1 115 ? -7.203 -5.355 -12.242 1 93.69 115 SER B N 1
ATOM 2019 C CA . SER B 1 115 ? -8.617 -5.055 -12.461 1 93.69 115 SER B CA 1
ATOM 2020 C C . SER B 1 115 ? -9.031 -3.793 -11.719 1 93.69 115 SER B C 1
ATOM 2022 O O . SER B 1 115 ? -10.102 -3.234 -11.984 1 93.69 115 SER B O 1
ATOM 2024 N N . PHE B 1 116 ? -8.227 -3.312 -10.82 1 93.94 116 PHE B N 1
ATOM 2025 C CA . PHE B 1 116 ? -8.531 -2.137 -10.008 1 93.94 116 PHE B CA 1
ATOM 2026 C C . PHE B 1 116 ? -8.109 -0.861 -10.734 1 93.94 116 PHE B C 1
ATOM 2028 O O . PHE B 1 116 ? -8.547 0.234 -10.375 1 93.94 116 PHE B O 1
ATOM 2035 N N . GLU B 1 117 ? -7.254 -1.041 -11.758 1 93.94 117 GLU B N 1
ATOM 2036 C CA . GLU B 1 117 ? -6.641 0.13 -12.375 1 93.94 117 GLU B CA 1
ATOM 2037 C C . GLU B 1 117 ? -7.699 1.101 -12.891 1 93.94 117 GLU B C 1
ATOM 2039 O O . GLU B 1 117 ? -8.594 0.709 -13.641 1 93.94 117 GLU B O 1
ATOM 2044 N N . GLY B 1 118 ? -7.613 2.344 -12.438 1 94.56 118 GLY B N 1
ATOM 2045 C CA . GLY B 1 118 ? -8.461 3.408 -12.953 1 94.56 118 GLY B CA 1
ATOM 2046 C C . GLY B 1 118 ? -9.844 3.424 -12.336 1 94.56 118 GLY B C 1
ATOM 2047 O O . GLY B 1 118 ? -10.648 4.312 -12.625 1 94.56 118 GLY B O 1
ATOM 2048 N N . ARG B 1 119 ? -10.133 2.492 -11.461 1 95.31 119 ARG B N 1
ATOM 2049 C CA . ARG B 1 119 ? -11.445 2.422 -10.836 1 95.31 119 ARG B CA 1
ATOM 2050 C C . ARG B 1 119 ? -11.609 3.512 -9.781 1 95.31 119 ARG B C 1
ATOM 2052 O O . ARG B 1 119 ? -10.617 4.059 -9.289 1 95.31 119 ARG B O 1
ATOM 2059 N N . MET B 1 120 ? -12.836 3.816 -9.609 1 96.88 120 MET B N 1
ATOM 2060 C CA . MET B 1 120 ? -13.266 4.699 -8.523 1 96.88 120 MET B CA 1
ATOM 2061 C C . MET B 1 120 ? -14 3.918 -7.441 1 96.88 120 MET B C 1
ATOM 2063 O O . MET B 1 120 ? -15.016 3.279 -7.711 1 96.88 120 MET B O 1
ATOM 2067 N N . TRP B 1 121 ? -13.406 3.902 -6.273 1 95.75 121 TRP B N 1
ATOM 2068 C CA . TRP B 1 121 ? -14.031 3.152 -5.188 1 95.75 121 TRP B CA 1
ATOM 2069 C C . TRP B 1 121 ? -14.672 4.09 -4.176 1 95.75 121 TRP B C 1
ATOM 2071 O O . TRP B 1 121 ? -13.992 4.902 -3.549 1 95.75 121 TRP B O 1
ATOM 2081 N N . THR B 1 122 ? -15.961 3.965 -4.027 1 96.75 122 THR B N 1
ATOM 2082 C CA . THR B 1 122 ? -16.688 4.77 -3.059 1 96.75 122 THR B CA 1
ATOM 2083 C C . THR B 1 122 ? -16.766 4.062 -1.708 1 96.75 122 THR B C 1
ATOM 2085 O O . THR B 1 122 ? -17 2.854 -1.647 1 96.75 122 THR B O 1
ATOM 2088 N N . ARG B 1 123 ? -16.5 4.785 -0.664 1 96.62 123 ARG B N 1
ATOM 2089 C CA . ARG B 1 123 ? -16.672 4.332 0.714 1 96.62 123 ARG B CA 1
ATOM 2090 C C . ARG B 1 123 ? -17.5 5.324 1.522 1 96.62 123 ARG B C 1
ATOM 2092 O O . ARG B 1 123 ? -17.375 6.539 1.338 1 96.62 123 ARG B O 1
ATOM 2099 N N . TRP B 1 124 ? -18.297 4.824 2.371 1 97.38 124 TRP B N 1
ATOM 2100 C CA . TRP B 1 124 ? -19.031 5.641 3.336 1 97.38 124 TRP B CA 1
ATOM 2101 C C . TRP B 1 124 ? -18.391 5.547 4.719 1 97.38 124 TRP B C 1
ATOM 2103 O O . TRP B 1 124 ? -18.281 4.457 5.285 1 97.38 124 TRP B O 1
ATOM 2113 N N . TYR B 1 125 ? -17.969 6.684 5.176 1 97.44 125 TYR B N 1
ATOM 2114 C CA . TYR B 1 125 ? -17.219 6.645 6.43 1 97.44 125 TYR B CA 1
ATOM 2115 C C . TYR B 1 125 ? -18.078 7.137 7.59 1 97.44 125 TYR B C 1
ATOM 2117 O O . TYR B 1 125 ? -18.953 7.992 7.406 1 97.44 125 TYR B O 1
ATOM 2125 N N . THR B 1 126 ? -17.859 6.598 8.773 1 97.12 126 THR B N 1
ATOM 2126 C CA . THR B 1 126 ? -18.375 7.07 10.055 1 97.12 126 THR B CA 1
ATOM 2127 C C . THR B 1 126 ? -17.281 6.992 11.125 1 97.12 126 THR B C 1
ATOM 2129 O O . THR B 1 126 ? -16.625 5.965 11.273 1 97.12 126 THR B O 1
ATOM 2132 N N . PHE B 1 127 ? -17.109 8.078 11.867 1 98.25 127 PHE B N 1
ATOM 2133 C CA . PHE B 1 127 ? -16.172 8.102 12.984 1 98.25 127 PHE B CA 1
ATOM 2134 C C . PHE B 1 127 ? -16.891 7.77 14.289 1 98.25 127 PHE B C 1
ATOM 2136 O O . PHE B 1 127 ? -18.016 8.203 14.516 1 98.25 127 PHE B O 1
ATOM 2143 N N . TYR B 1 128 ? -16.266 7.059 15.07 1 97.69 128 TYR B N 1
ATOM 2144 C CA . TYR B 1 128 ? -16.656 6.734 16.438 1 97.69 128 TYR B CA 1
ATOM 2145 C C . TYR B 1 128 ? -15.562 7.086 17.422 1 97.69 128 TYR B C 1
ATOM 2147 O O . TYR B 1 128 ? -14.406 7.289 17.047 1 97.69 128 TYR B O 1
ATOM 2155 N N . GLU B 1 129 ? -16.031 7.23 18.766 1 97.44 129 GLU B N 1
ATOM 2156 C CA . GLU B 1 129 ? -15.07 7.52 19.828 1 97.44 129 GLU B CA 1
ATOM 2157 C C . GLU B 1 129 ? -14.234 8.75 19.5 1 97.44 129 GLU B C 1
ATOM 2159 O O . GLU B 1 129 ? -13.008 8.711 19.562 1 97.44 129 GLU B O 1
ATOM 2164 N N . GLY B 1 130 ? -15.125 9.844 19.016 1 95 130 GLY B N 1
ATOM 2165 C CA . GLY B 1 130 ? -14.477 11.055 18.531 1 95 130 GLY B CA 1
ATOM 2166 C C . GLY B 1 130 ? -13.945 10.93 17.125 1 95 130 GLY B C 1
ATOM 2167 O O . GLY B 1 130 ? -14.711 11.023 16.156 1 95 130 GLY B O 1
ATOM 2168 N N . THR B 1 131 ? -12.711 10.445 16.844 1 96.31 131 THR B N 1
ATOM 2169 C CA . THR B 1 131 ? -12.109 10.203 15.547 1 96.31 131 THR B CA 1
ATOM 2170 C C . THR B 1 131 ? -11.094 9.062 15.625 1 96.31 131 THR B C 1
ATOM 2172 O O . THR B 1 131 ? -10.32 8.852 14.688 1 96.31 131 THR B O 1
ATOM 2175 N N . ASP B 1 132 ? -11.297 8.312 16.781 1 97.62 132 ASP B N 1
ATOM 2176 C CA . ASP B 1 132 ? -10.281 7.285 17.016 1 97.62 132 ASP B CA 1
ATOM 2177 C C . ASP B 1 132 ? -10.625 6 16.266 1 97.62 132 ASP B C 1
ATOM 2179 O O . ASP B 1 132 ? -9.758 5.145 16.062 1 97.62 132 ASP B O 1
ATOM 2183 N N . VAL B 1 133 ? -11.945 5.855 15.969 1 98.38 133 VAL B N 1
ATOM 2184 C CA . VAL B 1 133 ? -12.383 4.672 15.242 1 98.38 133 VAL B CA 1
ATOM 2185 C C . VAL B 1 133 ? -13.109 5.09 13.969 1 98.38 133 VAL B C 1
ATOM 2187 O O . VAL B 1 133 ? -14.016 5.93 14.008 1 98.38 133 VAL B O 1
ATOM 2190 N N . LEU B 1 134 ? -12.68 4.559 12.867 1 98.31 134 LEU B N 1
ATOM 2191 C CA . LEU B 1 134 ? -13.227 4.824 11.547 1 98.31 134 LEU B CA 1
ATOM 2192 C C . LEU B 1 134 ? -13.891 3.576 10.969 1 98.31 134 LEU B C 1
ATOM 2194 O O . LEU B 1 134 ? -13.281 2.504 10.945 1 98.31 134 LEU B O 1
ATOM 2198 N N . PHE B 1 135 ? -15.109 3.666 10.617 1 97.19 135 PHE B N 1
ATOM 2199 C CA . PHE B 1 135 ? -15.805 2.609 9.883 1 97.19 135 PHE B CA 1
ATOM 2200 C C . PHE B 1 135 ? -15.977 2.99 8.422 1 97.19 135 PHE B C 1
ATOM 2202 O O . PHE B 1 135 ? -16.5 4.062 8.109 1 97.19 135 PHE B O 1
ATOM 2209 N N . LEU B 1 136 ? -15.453 2.195 7.512 1 96.75 136 LEU B N 1
ATOM 2210 C CA . LEU B 1 136 ? -15.633 2.371 6.078 1 96.75 136 LEU B CA 1
ATOM 2211 C C . LEU B 1 136 ? -16.562 1.297 5.512 1 96.75 136 LEU B C 1
ATOM 2213 O O . LEU B 1 136 ? -16.203 0.118 5.48 1 96.75 136 LEU B O 1
ATOM 2217 N N . ARG B 1 137 ? -17.625 1.739 5.012 1 95 137 ARG B N 1
ATOM 2218 C CA . ARG B 1 137 ? -18.594 0.821 4.426 1 95 137 ARG B CA 1
ATOM 2219 C C . ARG B 1 137 ? -18.359 0.665 2.928 1 95 137 ARG B C 1
ATOM 2221 O O . ARG B 1 137 ? -17.938 1.613 2.256 1 95 137 ARG B O 1
ATOM 2228 N N . LEU B 1 138 ? -18.719 -0.522 2.432 1 87.88 138 LEU B N 1
ATOM 2229 C CA . LEU B 1 138 ? -18.5 -0.852 1.027 1 87.88 138 LEU B CA 1
ATOM 2230 C C . LEU B 1 138 ? -19.672 -0.381 0.177 1 87.88 138 LEU B C 1
ATOM 2232 O O . LEU B 1 138 ? -19.562 -0.261 -1.045 1 87.88 138 LEU B O 1
ATOM 2236 N N . ASN B 1 139 ? -20.797 -0.239 0.778 1 86.75 139 ASN B N 1
ATOM 2237 C CA . ASN B 1 139 ? -21.984 0.318 0.146 1 86.75 139 ASN B CA 1
ATOM 2238 C C . ASN B 1 139 ? -22.766 1.222 1.102 1 86.75 139 ASN B C 1
ATOM 2240 O O . ASN B 1 139 ? -22.5 1.226 2.307 1 86.75 139 ASN B O 1
ATOM 2244 N N . GLU B 1 140 ? -23.578 1.969 0.482 1 84.62 140 GLU B N 1
ATOM 2245 C CA . GLU B 1 140 ? -24.266 3.01 1.242 1 84.62 140 GLU B CA 1
ATOM 2246 C C . GLU B 1 140 ? -25.125 2.406 2.35 1 84.62 140 GLU B C 1
ATOM 2248 O O . GLU B 1 140 ? -25.188 2.941 3.459 1 84.62 140 GLU B O 1
ATOM 2253 N N . THR B 1 141 ? -25.734 1.266 2.018 1 83.56 141 THR B N 1
ATOM 2254 C CA . THR B 1 141 ? -26.75 0.761 2.924 1 83.56 141 THR B CA 1
ATOM 2255 C C . THR B 1 141 ? -26.281 -0.505 3.631 1 83.56 141 THR B C 1
ATOM 2257 O O . THR B 1 141 ? -26.891 -0.956 4.594 1 83.56 141 THR B O 1
ATOM 2260 N N . SER B 1 142 ? -25.172 -1.044 3.102 1 76.5 142 SER B N 1
ATOM 2261 C CA . SER B 1 142 ? -24.734 -2.324 3.658 1 76.5 142 SER B CA 1
ATOM 2262 C C . SER B 1 142 ? -24.047 -2.141 5.008 1 76.5 142 SER B C 1
ATOM 2264 O O . SER B 1 142 ? -23.547 -1.06 5.309 1 76.5 142 SER B O 1
ATOM 2266 N N . GLU B 1 143 ? -24.266 -3.162 5.82 1 82.88 143 GLU B N 1
ATOM 2267 C CA . GLU B 1 143 ? -23.5 -3.227 7.062 1 82.88 143 GLU B CA 1
ATOM 2268 C C . GLU B 1 143 ? -22.094 -3.773 6.824 1 82.88 143 GLU B C 1
ATOM 2270 O O . GLU B 1 143 ? -21.281 -3.82 7.742 1 82.88 143 GLU B O 1
ATOM 2275 N N . ALA B 1 144 ? -21.875 -4.129 5.594 1 86.94 144 ALA B N 1
ATOM 2276 C CA . ALA B 1 144 ? -20.547 -4.648 5.277 1 86.94 144 ALA B CA 1
ATOM 2277 C C . ALA B 1 144 ? -19.516 -3.523 5.203 1 86.94 144 ALA B C 1
ATOM 2279 O O . ALA B 1 144 ? -19.75 -2.496 4.562 1 86.94 144 ALA B O 1
ATOM 2280 N N . GLY B 1 145 ? -18.484 -3.691 6.008 1 91.75 145 GLY B N 1
ATOM 2281 C CA . GLY B 1 145 ? -17.438 -2.684 6.023 1 91.75 145 GLY B CA 1
ATOM 2282 C C . GLY B 1 145 ? -16.234 -3.098 6.836 1 91.75 145 GLY B C 1
ATOM 2283 O O . GLY B 1 145 ? -16.125 -4.246 7.273 1 91.75 145 GLY B O 1
ATOM 2284 N N . VAL B 1 146 ? -15.312 -2.227 6.895 1 93.69 146 VAL B N 1
ATOM 2285 C CA . VAL B 1 146 ? -14.07 -2.459 7.617 1 93.69 146 VAL B CA 1
ATOM 2286 C C . VAL B 1 146 ? -13.914 -1.423 8.727 1 93.69 146 VAL B C 1
ATOM 2288 O O . VAL B 1 146 ? -14.117 -0.228 8.5 1 93.69 146 VAL B O 1
ATOM 2291 N N . TRP B 1 147 ? -13.609 -1.93 9.906 1 95.12 147 TRP B N 1
ATOM 2292 C CA . TRP B 1 147 ? -13.352 -1.092 11.07 1 95.12 147 TRP B CA 1
ATOM 2293 C C . TRP B 1 147 ? -11.852 -0.823 11.219 1 95.12 147 TRP B C 1
ATOM 2295 O O . TRP B 1 147 ? -11.039 -1.747 11.148 1 95.12 147 TRP B O 1
ATOM 2305 N N . TRP B 1 148 ? -11.594 0.464 11.492 1 97.81 148 TRP B N 1
ATOM 2306 C CA . TRP B 1 148 ? -10.211 0.903 11.617 1 97.81 148 TRP B CA 1
ATOM 2307 C C . TRP B 1 148 ? -10 1.686 12.914 1 97.81 148 TRP B C 1
ATOM 2309 O O . TRP B 1 148 ? -10.836 2.502 13.289 1 97.81 148 TRP B O 1
ATOM 2319 N N . ARG B 1 149 ? -8.859 1.518 13.555 1 98.38 149 ARG B N 1
ATOM 2320 C CA . ARG B 1 149 ? -8.453 2.33 14.695 1 98.38 149 ARG B CA 1
ATOM 2321 C C . ARG B 1 149 ? -7.305 3.264 14.32 1 98.38 149 ARG B C 1
ATOM 2323 O O . ARG B 1 149 ? -6.305 2.828 13.742 1 98.38 149 ARG B O 1
ATOM 2330 N N . ARG B 1 150 ? -7.48 4.488 14.703 1 98.25 150 ARG B N 1
ATOM 2331 C CA . ARG B 1 150 ? -6.438 5.477 14.453 1 98.25 150 ARG B CA 1
ATOM 2332 C C . ARG B 1 150 ? -5.188 5.172 15.273 1 98.25 150 ARG B C 1
ATOM 2334 O O . ARG B 1 150 ? -5.27 4.965 16.484 1 98.25 150 ARG B O 1
ATOM 2341 N N . ILE B 1 151 ? -4.012 5.145 14.648 1 97.06 151 ILE B N 1
ATOM 2342 C CA . ILE B 1 151 ? -2.781 4.84 15.375 1 97.06 151 ILE B CA 1
ATOM 2343 C C . ILE B 1 151 ? -1.788 5.988 15.211 1 97.06 151 ILE B C 1
ATOM 2345 O O . ILE B 1 151 ? -0.714 5.98 15.82 1 97.06 151 ILE B O 1
ATOM 2349 N N . SER B 1 152 ? -2.115 6.938 14.344 1 89.94 152 SER B N 1
ATOM 2350 C CA . SER B 1 152 ? -1.325 8.156 14.188 1 89.94 152 SER B CA 1
ATOM 2351 C C . SER B 1 152 ? -2.137 9.258 13.523 1 89.94 152 SER B C 1
ATOM 2353 O O . SER B 1 152 ? -3.074 8.984 12.773 1 89.94 152 SER B O 1
#

Radius of gyration: 18.63 Å; Cα contacts (8 Å, |Δi|>4): 804; chains: 2; bounding box: 54×51×40 Å